Protein AF-A0AAV7V4C1-F1 (afdb_monomer)

Radius of gyration: 32.82 Å; Cα contacts (8 Å, |Δi|>4): 40; chains: 1; bounding box: 57×89×95 Å

Foldseek 3Di:
DDDDDDDDDDDDDDDDDDDDDDDPDDDDDPDDDQPDDPNDRDDDDFDPVQVVDPVSVVVLVVQLVVLCVVPVDPPDDPVVSVVVNVVSSVVVRVVVVVVVVVVLVVVLVVLVVVLVVLVVVCVVPVDPVSVVVNVVSVVVNVVSVVVVVVCVVVVVVVVCCVPDPCNVVVVVVVVVVVD

Solvent-accessible surface area (backbone atoms only — not comparable to full-atom values): 11311 Å² total; per-residue (Å²): 134,90,86,88,87,84,86,86,90,86,83,87,82,82,82,79,80,82,76,81,82,80,82,89,76,84,82,88,72,90,68,76,92,67,80,65,74,84,84,52,82,72,80,86,76,81,68,69,74,53,70,74,36,66,76,46,48,53,50,52,54,50,52,51,52,54,49,48,77,75,62,76,49,96,88,62,54,69,66,59,53,50,55,52,49,53,51,51,54,51,50,52,55,50,54,52,52,52,51,54,50,48,55,54,48,52,54,47,54,53,51,55,48,52,40,55,53,42,52,52,51,33,74,76,64,72,47,73,75,48,51,58,52,36,52,54,46,49,52,53,50,49,49,60,50,46,61,55,52,68,52,44,60,58,53,51,52,51,55,51,69,75,70,38,88,66,45,68,57,52,52,50,50,57,60,62,71,76,114

Nearest PDB structures (foldseek):
  8uw3-assembly1_A  TM=5.869E-01  e=1.050E-02  Homo sapiens
  7jh6-assembly4_D  TM=5.285E-01  e=3.401E+00  synthetic construct

pLDDT: mean 71.57, std 21.53, range [30.97, 94.69]

Sequence (179 aa):
MMAGPGRRWGRHHSLQRDHPPPSAEEEGQNHPPEATIGGEVRPWRPNKSLFQRPSFVKQIEQAISRYLALNDVPGCSVSLLWEALKAVIRGELIAITATDNKIRKEKRETMTKQVLDLEQIHKCTGAPGIWRRLEAACTQLAGLDQDRAEYAPLRMHHSFYVGGKRMCWLLASCLCALR

Structure (mmCIF, N/CA/C/O backbone):
data_AF-A0AAV7V4C1-F1
#
_entry.id   AF-A0AAV7V4C1-F1
#
loop_
_atom_site.group_PDB
_atom_site.id
_atom_site.type_symbol
_atom_site.label_atom_id
_atom_site.label_alt_id
_atom_site.label_comp_id
_atom_site.label_asym_id
_atom_site.label_entity_id
_atom_site.label_seq_id
_atom_site.pdbx_PDB_ins_code
_atom_site.Cartn_x
_atom_site.Cartn_y
_atom_site.Cartn_z
_atom_site.occupancy
_atom_site.B_iso_or_equiv
_atom_site.auth_seq_id
_atom_site.auth_comp_id
_atom_site.auth_asym_id
_atom_site.auth_atom_id
_atom_site.pdbx_PDB_model_num
ATOM 1 N N . MET A 1 1 ? -31.078 74.560 61.093 1.00 32.47 1 MET A N 1
ATOM 2 C CA . MET A 1 1 ? -30.258 75.639 60.503 1.00 32.47 1 MET A CA 1
ATOM 3 C C . MET A 1 1 ? -28.786 75.262 60.662 1.00 32.47 1 MET A C 1
ATOM 5 O O . MET A 1 1 ? -28.420 74.945 61.779 1.00 32.47 1 MET A O 1
ATOM 9 N N . MET A 1 2 ? -28.052 75.187 59.535 1.00 35.59 2 MET A N 1
ATOM 10 C CA . MET A 1 2 ? -26.619 75.495 59.263 1.00 35.59 2 MET A CA 1
ATOM 11 C C . MET A 1 2 ? -25.606 75.452 60.439 1.00 35.59 2 MET A C 1
ATOM 13 O O . MET A 1 2 ? -25.890 76.017 61.481 1.00 35.59 2 MET A O 1
ATOM 17 N N . ALA A 1 3 ? -24.365 74.945 60.372 1.00 33.75 3 ALA A N 1
ATOM 18 C CA . ALA A 1 3 ? -23.434 74.576 59.294 1.00 33.75 3 ALA A CA 1
ATOM 19 C C . ALA A 1 3 ? -22.204 73.832 59.893 1.00 33.75 3 ALA A C 1
ATOM 21 O O . ALA A 1 3 ? -21.943 73.963 61.086 1.00 33.75 3 ALA A O 1
ATOM 22 N N . GLY A 1 4 ? -21.372 73.185 59.061 1.00 36.09 4 GLY A N 1
ATOM 23 C CA . GLY A 1 4 ? -19.912 73.154 59.289 1.00 36.09 4 GLY A CA 1
ATOM 24 C C . GLY A 1 4 ? -19.156 71.869 58.890 1.00 36.09 4 GLY A C 1
ATOM 25 O O . GLY A 1 4 ? -19.703 70.786 59.053 1.00 36.09 4 GLY A O 1
ATOM 26 N N . PRO A 1 5 ? -17.910 71.956 58.366 1.00 52.25 5 PRO A N 1
ATOM 27 C CA . PRO A 1 5 ? -17.335 71.002 57.406 1.00 52.25 5 PRO A CA 1
ATOM 28 C C . PRO A 1 5 ? -16.223 70.103 57.985 1.00 52.25 5 PRO A C 1
ATOM 30 O O . PRO A 1 5 ? -15.625 70.416 59.013 1.00 52.25 5 PRO A O 1
ATOM 33 N N . GLY A 1 6 ? -15.854 69.015 57.289 1.00 34.38 6 GLY A N 1
ATOM 34 C CA . GLY A 1 6 ? -14.739 68.182 57.750 1.00 34.38 6 GLY A CA 1
ATOM 35 C C . GLY A 1 6 ? -14.149 67.159 56.773 1.00 34.38 6 GLY A C 1
ATOM 36 O O . GLY A 1 6 ? -14.638 66.045 56.690 1.00 34.38 6 GLY A O 1
ATOM 37 N N . ARG A 1 7 ? -12.988 67.530 56.205 1.00 37.16 7 ARG A N 1
ATOM 38 C CA . ARG A 1 7 ? -11.758 66.717 56.007 1.00 37.16 7 ARG A CA 1
ATOM 39 C C . ARG A 1 7 ? -11.796 65.599 54.942 1.00 37.16 7 ARG A C 1
ATOM 41 O O . ARG A 1 7 ? -12.440 64.581 55.107 1.00 37.16 7 ARG A O 1
ATOM 48 N N . ARG A 1 8 ? -11.179 65.814 53.772 1.00 34.75 8 ARG A N 1
ATOM 49 C CA . ARG A 1 8 ? -9.730 65.731 53.429 1.00 34.75 8 ARG A CA 1
ATOM 50 C C . ARG A 1 8 ? -9.322 64.296 53.053 1.00 34.75 8 ARG A C 1
ATOM 52 O O . ARG A 1 8 ? -9.186 63.428 53.902 1.00 34.75 8 ARG A O 1
ATOM 59 N N . TRP A 1 9 ? -9.096 64.122 51.754 1.00 33.62 9 TRP A N 1
ATOM 60 C CA . TRP A 1 9 ? -8.556 62.940 51.090 1.00 33.62 9 TRP A CA 1
ATOM 61 C C . TRP A 1 9 ? -7.086 62.687 51.447 1.00 33.62 9 TRP A C 1
ATOM 63 O O . TRP A 1 9 ? -6.303 63.632 51.560 1.00 33.62 9 TRP A O 1
ATOM 73 N N . GLY A 1 10 ? -6.713 61.405 51.522 1.00 31.09 10 GLY A N 1
ATOM 74 C CA . GLY A 1 10 ? -5.333 60.946 51.360 1.00 31.09 10 GLY A CA 1
ATOM 75 C C . GLY A 1 10 ? -4.999 59.666 52.126 1.00 31.09 10 GLY A C 1
ATOM 76 O O . GLY A 1 10 ? -4.729 59.736 53.319 1.00 31.09 10 GLY A O 1
ATOM 77 N N . ARG A 1 11 ? -4.904 58.524 51.429 1.00 31.89 11 ARG A N 1
ATOM 78 C CA . ARG A 1 11 ? -3.626 57.889 51.032 1.00 31.89 11 ARG A CA 1
ATOM 79 C C . ARG A 1 11 ? -3.778 56.395 50.697 1.00 31.89 11 ARG A C 1
ATOM 81 O O . ARG A 1 11 ? -4.341 55.636 51.466 1.00 31.89 11 ARG A O 1
ATOM 88 N N . HIS A 1 12 ? -3.168 56.048 49.561 1.00 32.84 12 HIS A N 1
ATOM 89 C CA . HIS A 1 12 ? -2.456 54.815 49.204 1.00 32.84 12 HIS A CA 1
ATOM 90 C C . HIS A 1 12 ? -3.051 53.448 49.574 1.00 32.84 12 HIS A C 1
ATOM 92 O O . HIS A 1 12 ? -2.921 52.988 50.700 1.00 32.84 12 HIS A O 1
ATOM 98 N N . HIS A 1 13 ? -3.460 52.707 48.542 1.00 34.56 13 HIS A N 1
ATOM 99 C CA . HIS A 1 13 ? -3.067 51.306 48.409 1.00 34.56 13 HIS A CA 1
ATOM 100 C C . HIS A 1 13 ? -2.695 51.033 46.948 1.00 34.56 13 HIS A C 1
ATOM 102 O O . HIS A 1 13 ? -3.511 51.166 46.039 1.00 34.56 13 HIS A O 1
ATOM 108 N N . SER A 1 14 ? -1.416 50.744 46.734 1.00 37.38 14 SER A N 1
ATOM 109 C CA . SER A 1 14 ? -0.846 50.315 45.462 1.00 37.38 14 SER A CA 1
ATOM 110 C C . SER A 1 14 ? -1.425 48.949 45.088 1.00 37.38 14 SER A C 1
ATOM 112 O O . SER A 1 14 ? -1.415 48.045 45.921 1.00 37.38 14 SER A O 1
ATOM 114 N N . LEU A 1 15 ? -1.916 48.800 43.853 1.00 38.53 15 LEU A N 1
ATOM 115 C CA . LEU A 1 15 ? -2.331 47.509 43.307 1.00 38.53 15 LEU A CA 1
ATOM 116 C C . LEU A 1 15 ? -1.138 46.542 43.299 1.00 38.53 15 LEU A C 1
ATOM 118 O O . LEU A 1 15 ? -0.110 46.807 42.669 1.00 38.53 15 LEU A O 1
ATOM 122 N N . GLN A 1 16 ? -1.309 45.420 43.998 1.00 39.94 16 GLN A N 1
ATOM 123 C CA . GLN A 1 16 ? -0.522 44.205 43.839 1.00 39.94 16 GLN A CA 1
ATOM 124 C C . GLN A 1 16 ? -0.450 43.841 42.346 1.00 39.94 16 GLN A C 1
ATOM 126 O O . GLN A 1 16 ? -1.463 43.829 41.651 1.00 39.94 16 GLN A O 1
ATOM 131 N N . ARG A 1 17 ? 0.759 43.558 41.851 1.00 32.69 17 ARG A N 1
ATOM 132 C CA . ARG A 1 17 ? 0.963 42.918 40.550 1.00 32.69 17 ARG A CA 1
ATOM 133 C C . ARG A 1 17 ? 0.741 41.423 40.741 1.00 32.69 17 ARG A C 1
ATOM 135 O O . ARG A 1 17 ? 1.527 40.791 41.442 1.00 32.69 17 ARG A O 1
ATOM 142 N N . ASP A 1 18 ? -0.319 40.899 40.139 1.00 37.38 18 ASP A N 1
ATOM 143 C CA . ASP A 1 18 ? -0.611 39.471 40.105 1.00 37.38 18 ASP A CA 1
ATOM 144 C C . ASP A 1 18 ? 0.517 38.715 39.390 1.00 37.38 18 ASP A C 1
ATOM 146 O O . ASP A 1 18 ? 0.933 39.052 38.278 1.00 37.38 18 ASP A O 1
ATOM 150 N N . HIS A 1 19 ? 1.041 37.699 40.067 1.00 46.12 19 HIS A N 1
ATOM 151 C CA . HIS A 1 19 ? 1.990 36.746 39.512 1.00 46.12 19 HIS A CA 1
ATOM 152 C C . HIS A 1 19 ? 1.256 35.808 38.532 1.00 46.12 19 HIS A C 1
ATOM 154 O O . HIS A 1 19 ? 0.157 35.351 38.854 1.00 46.12 19 HIS A O 1
ATOM 160 N N . PRO A 1 20 ? 1.821 35.487 37.353 1.00 42.66 20 PRO A N 1
ATOM 161 C CA . PRO A 1 20 ? 1.245 34.478 36.467 1.00 42.66 20 PRO A CA 1
ATOM 162 C C . PRO A 1 20 ? 1.361 33.073 37.092 1.00 42.66 20 PRO A C 1
ATOM 164 O O . PRO A 1 20 ? 2.346 32.802 37.786 1.00 42.66 20 PRO A O 1
ATOM 167 N N . PRO A 1 21 ? 0.383 32.175 36.864 1.00 39.84 21 PRO A N 1
ATOM 168 C CA . PRO A 1 21 ? 0.410 30.828 37.420 1.00 39.84 21 PRO A CA 1
ATOM 169 C C . PRO A 1 21 ? 1.536 29.975 36.803 1.00 39.84 21 PRO A C 1
ATOM 171 O O . PRO A 1 21 ? 1.905 30.183 35.644 1.00 39.84 21 PRO A O 1
ATOM 174 N N . PRO A 1 22 ? 2.083 29.019 37.577 1.00 36.78 22 PRO A N 1
ATOM 175 C CA . PRO A 1 22 ? 3.203 28.183 37.170 1.00 36.78 22 PRO A CA 1
ATOM 176 C C . PRO A 1 22 ? 2.816 27.226 36.040 1.00 36.78 22 PRO A C 1
ATOM 178 O O . PRO A 1 22 ? 1.704 26.699 35.994 1.00 36.78 22 PRO A O 1
ATOM 181 N N . SER A 1 23 ? 3.777 27.027 35.142 1.00 36.12 23 SER A N 1
ATOM 182 C CA . SER A 1 23 ? 3.784 26.099 34.018 1.00 36.12 23 SER A CA 1
ATOM 183 C C . SER A 1 23 ? 3.136 24.755 34.356 1.00 36.12 23 SER A C 1
ATOM 185 O O . SER A 1 23 ? 3.578 24.056 35.264 1.00 36.12 23 SER A O 1
ATOM 187 N N . ALA A 1 24 ? 2.109 24.385 33.591 1.00 33.81 24 ALA A N 1
ATOM 188 C CA . ALA A 1 24 ? 1.616 23.018 33.528 1.00 33.81 24 ALA A CA 1
ATOM 189 C C . ALA A 1 24 ? 2.642 22.173 32.761 1.00 33.81 24 ALA A C 1
ATOM 191 O O . ALA A 1 24 ? 2.593 22.066 31.535 1.00 33.81 24 ALA A O 1
ATOM 192 N N . GLU A 1 25 ? 3.612 21.636 33.490 1.00 35.78 25 GLU A N 1
ATOM 193 C CA . GLU A 1 25 ? 4.418 20.510 33.043 1.00 35.78 25 GLU A CA 1
ATOM 194 C C . GLU A 1 25 ? 3.692 19.200 33.401 1.00 35.78 25 GLU A C 1
ATOM 196 O O . GLU A 1 25 ? 3.167 19.045 34.501 1.00 35.78 25 GLU A O 1
ATOM 201 N N . GLU A 1 26 ? 3.696 18.286 32.426 1.00 41.03 26 GLU A N 1
ATOM 202 C CA . GLU A 1 26 ? 3.522 16.830 32.544 1.00 41.03 26 GLU A CA 1
ATOM 203 C C . GLU A 1 26 ? 2.118 16.239 32.793 1.00 41.03 26 GLU A C 1
ATOM 205 O O . GLU A 1 26 ? 1.783 15.770 33.874 1.00 41.03 26 GLU A O 1
ATOM 210 N N . GLU A 1 27 ? 1.367 16.037 31.702 1.00 30.97 27 GLU A N 1
ATOM 211 C CA . GLU A 1 27 ? 0.690 14.748 31.493 1.00 30.97 27 GLU A CA 1
ATOM 212 C C . GLU A 1 27 ? 1.383 14.012 30.340 1.00 30.97 27 GLU A C 1
ATOM 214 O O . GLU A 1 27 ? 1.256 14.360 29.165 1.00 30.97 27 GLU A O 1
ATOM 219 N N . GLY A 1 28 ? 2.168 12.996 30.699 1.00 37.69 28 GLY A N 1
ATOM 220 C CA . GLY A 1 28 ? 2.850 12.115 29.764 1.00 37.69 28 GLY A CA 1
ATOM 221 C C . GLY A 1 28 ? 1.854 11.300 28.946 1.00 37.69 28 GLY A C 1
ATOM 222 O O . GLY A 1 28 ? 1.283 10.320 29.422 1.00 37.69 28 GLY A O 1
ATOM 223 N N . GLN A 1 29 ? 1.691 11.665 27.681 1.00 34.94 29 GLN A N 1
ATOM 224 C CA . GLN A 1 29 ? 1.079 10.803 26.685 1.00 34.94 29 GLN A CA 1
ATOM 225 C C . GLN A 1 29 ? 2.203 10.153 25.869 1.00 34.94 29 GLN A C 1
ATOM 227 O O . GLN A 1 29 ? 2.913 10.792 25.096 1.00 34.94 29 GLN A O 1
ATOM 232 N N . ASN A 1 30 ? 2.382 8.846 26.074 1.00 37.44 30 ASN A N 1
ATOM 233 C CA . ASN A 1 30 ? 3.227 7.993 25.243 1.00 37.44 30 ASN A CA 1
ATOM 234 C C . ASN A 1 30 ? 2.602 7.880 23.844 1.00 37.44 30 ASN A C 1
ATOM 236 O O . ASN A 1 30 ? 1.882 6.928 23.538 1.00 37.44 30 ASN A O 1
ATOM 240 N N . HIS A 1 31 ? 2.842 8.874 22.995 1.00 42.50 31 HIS A N 1
ATOM 241 C CA . HIS A 1 31 ? 2.509 8.813 21.577 1.00 42.50 31 HIS A CA 1
ATOM 242 C C . HIS A 1 31 ? 3.626 8.068 20.828 1.00 42.50 31 HIS A C 1
ATOM 244 O O . HIS A 1 31 ? 4.803 8.355 21.060 1.00 42.50 31 HIS A O 1
ATOM 250 N N . PRO A 1 32 ? 3.311 7.134 19.910 1.00 40.59 32 PRO A N 1
ATOM 251 C CA . PRO A 1 32 ? 4.324 6.558 19.032 1.00 40.59 32 PRO A CA 1
ATOM 252 C C . PRO A 1 32 ? 4.937 7.660 18.151 1.00 40.59 32 PRO A C 1
ATOM 254 O O . PRO A 1 32 ? 4.247 8.637 17.859 1.00 40.59 32 PRO A O 1
ATOM 257 N N . PRO A 1 33 ? 6.201 7.522 17.703 1.00 41.72 33 PRO A N 1
ATOM 258 C CA . PRO A 1 33 ? 6.930 8.594 17.030 1.00 41.72 33 PRO A CA 1
ATOM 259 C C . PRO A 1 33 ? 6.273 8.940 15.688 1.00 41.72 33 PRO A C 1
ATOM 261 O O . PRO A 1 33 ? 6.490 8.289 14.664 1.00 41.72 33 PRO A O 1
ATOM 264 N N . GLU A 1 34 ? 5.428 9.966 15.708 1.00 46.41 34 GLU A N 1
ATOM 265 C CA . GLU A 1 34 ? 4.805 10.562 14.536 1.00 46.41 34 GLU A CA 1
ATOM 266 C C . GLU A 1 34 ? 5.850 11.485 13.892 1.00 46.41 34 GLU A C 1
ATOM 268 O O . GLU A 1 34 ? 6.503 12.276 14.567 1.00 46.41 34 GLU A O 1
ATOM 273 N N . ALA A 1 35 ? 6.104 11.314 12.594 1.00 42.56 35 ALA A N 1
ATOM 274 C CA . ALA A 1 35 ? 7.189 11.999 11.898 1.00 42.56 35 ALA A CA 1
ATOM 275 C C . ALA A 1 35 ? 6.954 13.524 11.862 1.00 42.56 35 ALA A C 1
ATOM 277 O O . ALA A 1 35 ? 6.239 14.038 11.000 1.00 42.56 35 ALA A O 1
ATOM 278 N N . THR A 1 36 ? 7.566 14.243 12.803 1.00 43.12 36 THR A N 1
ATOM 279 C CA . THR A 1 36 ? 7.478 15.700 12.935 1.00 43.12 36 THR A CA 1
ATOM 280 C C . THR A 1 36 ? 8.397 16.383 11.924 1.00 43.12 36 THR A C 1
ATOM 282 O O . THR A 1 36 ? 9.591 16.547 12.156 1.00 43.12 36 THR A O 1
ATOM 285 N N . ILE A 1 37 ? 7.841 16.826 10.796 1.00 44.91 37 ILE A N 1
ATOM 286 C CA . ILE A 1 37 ? 8.480 17.830 9.933 1.00 44.91 37 ILE A CA 1
ATOM 287 C C . ILE A 1 37 ? 7.708 19.137 10.148 1.00 44.91 37 ILE A C 1
ATOM 289 O O . ILE A 1 37 ? 6.629 19.310 9.586 1.00 44.91 37 ILE A O 1
ATOM 293 N N . GLY A 1 38 ? 8.243 20.032 10.990 1.00 51.78 38 GLY A N 1
ATOM 294 C CA . GLY A 1 38 ? 7.705 21.387 11.205 1.00 51.78 38 GLY A CA 1
ATOM 295 C C . GLY A 1 38 ? 6.757 21.590 12.397 1.00 51.78 38 GLY A C 1
ATOM 296 O O . GLY A 1 38 ? 6.025 22.570 12.406 1.00 51.78 38 GLY A O 1
ATOM 297 N N . GLY A 1 39 ? 6.748 20.698 13.394 1.00 54.53 39 GLY A N 1
ATOM 298 C CA . GLY A 1 39 ? 5.971 20.876 14.636 1.00 54.53 39 GLY A CA 1
ATOM 299 C C . GLY A 1 39 ? 4.482 20.518 14.545 1.00 54.53 39 GLY A C 1
ATOM 300 O O . GLY A 1 39 ? 3.812 20.451 15.569 1.00 54.53 39 GLY A O 1
ATOM 301 N N . GLU A 1 40 ? 3.966 20.222 13.351 1.00 57.78 40 GLU A N 1
ATOM 302 C CA . GLU A 1 40 ? 2.602 19.722 13.172 1.00 57.78 40 GLU A CA 1
ATOM 303 C C . GLU A 1 40 ? 2.586 18.192 13.126 1.00 57.78 40 GLU A C 1
ATOM 305 O O . GLU A 1 40 ? 3.144 17.561 12.221 1.00 57.78 40 GLU A O 1
ATOM 310 N N . VAL A 1 41 ? 1.903 17.594 14.101 1.00 57.03 41 VAL A N 1
ATOM 311 C CA . VAL A 1 41 ? 1.591 16.166 14.126 1.00 57.03 41 VAL A CA 1
ATOM 312 C C . VAL A 1 41 ? 0.654 15.859 12.957 1.00 57.03 41 VAL A C 1
ATOM 314 O O . VAL A 1 41 ? -0.493 16.310 12.927 1.00 57.03 41 VAL A O 1
ATOM 317 N N . ARG A 1 42 ? 1.141 15.117 11.955 1.00 63.59 42 ARG A N 1
ATOM 318 C CA . ARG A 1 42 ? 0.317 14.719 10.807 1.00 63.59 42 ARG A CA 1
ATOM 319 C C . ARG A 1 42 ? -0.456 13.453 11.155 1.00 63.59 42 ARG A C 1
ATOM 321 O O . ARG A 1 42 ? 0.155 12.387 11.128 1.00 63.59 42 ARG A O 1
ATOM 328 N N . PRO A 1 43 ? -1.785 13.525 11.362 1.00 69.19 43 PRO A N 1
ATOM 329 C CA . PRO A 1 43 ? -2.556 12.343 11.695 1.00 69.19 43 PRO A CA 1
ATOM 330 C C . PRO A 1 43 ? -2.443 11.330 10.558 1.00 69.19 43 PRO A C 1
ATOM 332 O O . PRO A 1 43 ? -2.735 11.641 9.397 1.00 69.19 43 PRO A O 1
ATOM 335 N N . TRP A 1 44 ? -2.034 10.110 10.895 1.00 71.38 44 TRP A N 1
ATOM 336 C CA . TRP A 1 44 ? -2.036 8.988 9.957 1.00 71.38 44 TRP A CA 1
ATOM 337 C C . TRP A 1 44 ? -3.420 8.780 9.334 1.00 71.38 44 TRP A C 1
ATOM 339 O O . TRP A 1 44 ? -4.450 8.855 10.012 1.00 71.38 44 TRP A O 1
ATOM 349 N N . ARG A 1 45 ? -3.446 8.474 8.033 1.00 70.25 45 ARG A N 1
ATOM 350 C CA . ARG A 1 45 ? -4.680 8.205 7.291 1.00 70.25 45 ARG A CA 1
ATOM 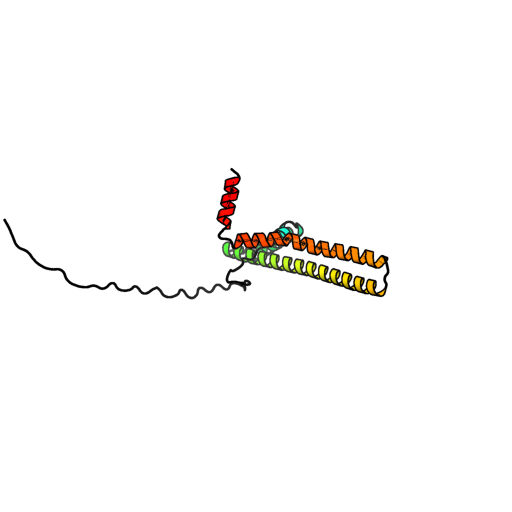351 C C . ARG A 1 45 ? -4.518 6.982 6.393 1.00 70.25 45 ARG A C 1
ATOM 353 O O . ARG A 1 45 ? -3.502 6.874 5.706 1.00 70.25 45 ARG A O 1
ATOM 360 N N . PRO A 1 46 ? -5.522 6.093 6.346 1.00 73.44 46 PRO A N 1
ATOM 361 C CA . PRO A 1 46 ? -5.490 4.945 5.457 1.00 73.44 46 PRO A CA 1
ATOM 362 C C . PRO A 1 46 ? -5.741 5.365 4.005 1.00 73.44 46 PRO A C 1
ATOM 364 O O . PRO A 1 46 ? -6.492 6.306 3.725 1.00 73.44 46 PRO A O 1
ATOM 367 N N . ASN A 1 47 ? -5.137 4.640 3.064 1.00 75.06 47 ASN A N 1
ATOM 368 C CA . ASN A 1 47 ? -5.398 4.843 1.645 1.00 75.06 47 ASN A CA 1
ATOM 369 C C . ASN A 1 47 ? -6.810 4.341 1.296 1.00 75.06 47 ASN A C 1
ATOM 371 O O . ASN A 1 47 ? -7.096 3.148 1.384 1.00 75.06 47 ASN A O 1
ATOM 375 N N . LYS A 1 48 ? -7.690 5.257 0.875 1.00 77.31 48 LYS A N 1
ATOM 376 C CA . LYS A 1 48 ? -9.097 4.956 0.574 1.00 77.31 48 LYS A CA 1
ATOM 377 C C . LYS A 1 48 ? -9.266 3.948 -0.566 1.00 77.31 48 LYS A C 1
ATOM 379 O O . LYS A 1 48 ? -10.236 3.196 -0.552 1.00 77.31 48 LYS A O 1
ATOM 384 N N . SER A 1 49 ? -8.325 3.887 -1.513 1.00 77.94 49 SER A N 1
ATOM 385 C CA . SER A 1 49 ? -8.405 2.927 -2.622 1.00 77.94 49 SER A CA 1
ATOM 386 C C . SER A 1 49 ? -8.240 1.474 -2.169 1.00 77.94 49 SER A C 1
ATOM 388 O O . SER A 1 49 ? -8.677 0.564 -2.867 1.00 77.94 49 SER A O 1
ATOM 390 N N . LEU A 1 50 ? -7.689 1.229 -0.974 1.00 79.62 50 LEU A N 1
ATOM 391 C CA . LEU A 1 50 ? -7.587 -0.124 -0.424 1.00 79.62 50 LEU A CA 1
ATOM 392 C C . LEU A 1 50 ? -8.966 -0.723 -0.132 1.00 79.62 50 LEU A C 1
ATOM 394 O O . LEU A 1 50 ? -9.185 -1.900 -0.401 1.00 79.62 50 LEU A O 1
ATOM 398 N N . PHE A 1 51 ? -9.917 0.094 0.327 1.00 82.88 51 PHE A N 1
ATOM 399 C CA . PHE A 1 51 ? -11.280 -0.350 0.638 1.00 82.88 51 PHE A CA 1
ATOM 400 C C . PHE A 1 51 ? -12.115 -0.681 -0.604 1.00 82.88 51 PHE A C 1
ATOM 402 O O . PHE A 1 51 ? -13.141 -1.338 -0.485 1.00 82.88 51 PHE A O 1
ATOM 409 N N . GLN A 1 52 ? -11.669 -0.287 -1.800 1.00 86.06 52 GLN A N 1
ATOM 410 C CA . GLN A 1 52 ? -12.312 -0.690 -3.055 1.00 86.06 52 GLN A CA 1
ATOM 411 C C . GLN A 1 52 ? -11.997 -2.149 -3.422 1.00 86.06 52 GLN A C 1
ATOM 413 O O . GLN A 1 52 ? -12.682 -2.741 -4.253 1.00 86.06 52 GLN A O 1
ATOM 418 N N . ARG A 1 53 ? -10.967 -2.754 -2.811 1.00 87.00 53 ARG A N 1
ATOM 419 C CA . ARG A 1 53 ? -10.580 -4.145 -3.063 1.00 87.00 53 ARG A CA 1
ATOM 420 C C . ARG A 1 53 ? -11.414 -5.072 -2.164 1.00 87.00 53 ARG A C 1
ATOM 422 O O . ARG A 1 53 ? -11.212 -5.071 -0.951 1.00 87.00 53 ARG A O 1
ATOM 429 N N . PRO A 1 54 ? -12.278 -5.947 -2.708 1.00 89.00 54 PRO A N 1
ATOM 430 C CA . PRO A 1 54 ? -13.108 -6.833 -1.884 1.00 89.00 54 PRO A CA 1
ATOM 431 C C . PRO A 1 54 ? -12.273 -7.829 -1.066 1.00 89.00 54 PRO A C 1
ATOM 433 O O . PRO A 1 54 ? -12.636 -8.191 0.050 1.00 89.00 54 PRO A O 1
ATOM 436 N N . SER A 1 55 ? -11.106 -8.234 -1.579 1.00 86.94 55 SER A N 1
ATOM 437 C CA . SER A 1 55 ? -10.155 -9.084 -0.852 1.00 86.94 55 SER A CA 1
ATOM 438 C C . SER A 1 55 ? -9.619 -8.424 0.419 1.00 86.94 55 SER A C 1
ATOM 440 O O . SER A 1 55 ? -9.244 -9.117 1.358 1.00 86.94 55 SER A O 1
ATOM 442 N N . PHE A 1 56 ? -9.531 -7.095 0.434 1.00 87.56 56 PHE A N 1
ATOM 443 C CA . PHE A 1 56 ? -9.038 -6.330 1.570 1.00 87.56 56 PHE A CA 1
ATOM 444 C C . PHE A 1 56 ? -10.112 -6.178 2.642 1.00 87.56 56 PHE A C 1
ATOM 446 O O . PHE A 1 56 ? -9.839 -6.423 3.812 1.00 87.56 56 PHE A O 1
ATOM 453 N N . VAL A 1 57 ? -11.344 -5.865 2.236 1.00 90.00 57 VAL A N 1
ATOM 454 C CA . VAL A 1 57 ? -12.490 -5.790 3.154 1.00 90.00 57 VAL A CA 1
ATOM 455 C C . VAL A 1 57 ? -12.646 -7.107 3.918 1.00 90.00 57 VAL A C 1
ATOM 457 O O . VAL A 1 57 ? -12.676 -7.092 5.144 1.00 90.00 57 VAL A O 1
ATOM 460 N N . LYS A 1 58 ? -12.573 -8.250 3.221 1.00 92.88 58 LYS A N 1
ATOM 461 C CA . LYS A 1 58 ? -12.613 -9.578 3.858 1.00 92.88 58 LYS A CA 1
ATOM 462 C C . LYS A 1 58 ? -11.495 -9.812 4.878 1.00 92.88 58 LYS A C 1
ATOM 464 O O . LYS A 1 58 ? -11.729 -10.448 5.899 1.00 92.88 58 LYS A O 1
ATOM 469 N N . GLN A 1 59 ? -10.278 -9.331 4.617 1.00 90.75 59 GLN A N 1
ATOM 470 C CA . GLN A 1 59 ? -9.164 -9.468 5.566 1.00 90.75 59 GLN A CA 1
ATOM 471 C C . GLN A 1 59 ? -9.427 -8.676 6.849 1.00 90.75 59 GLN A C 1
ATOM 473 O O . GLN A 1 59 ? -9.208 -9.195 7.942 1.00 90.75 59 GLN A O 1
ATOM 478 N N . ILE A 1 60 ? -9.952 -7.456 6.722 1.00 92.00 60 ILE A N 1
ATOM 479 C CA . ILE A 1 60 ? -10.310 -6.621 7.872 1.00 92.00 60 ILE A CA 1
ATOM 480 C C . ILE A 1 60 ? -11.491 -7.224 8.642 1.00 92.00 60 ILE A C 1
ATOM 482 O O . ILE A 1 60 ? -11.432 -7.304 9.864 1.00 92.00 60 ILE A O 1
ATOM 486 N N . GLU A 1 61 ? -12.522 -7.723 7.957 1.00 93.25 61 GLU A N 1
ATOM 487 C CA . GLU A 1 61 ? -13.647 -8.430 8.593 1.00 93.25 61 GLU A CA 1
ATOM 488 C C . GLU A 1 61 ? -13.178 -9.652 9.395 1.00 93.25 61 GLU A C 1
ATOM 490 O O . GLU A 1 61 ? -13.613 -9.867 10.530 1.00 93.25 61 GLU A O 1
ATOM 495 N N . GLN A 1 62 ? -12.242 -10.430 8.843 1.00 94.25 62 GLN A N 1
ATOM 496 C CA . GLN A 1 62 ? -11.634 -11.556 9.551 1.00 94.25 62 GLN A CA 1
ATOM 497 C C . GLN A 1 62 ? -10.816 -11.099 10.762 1.00 94.25 62 GLN A C 1
ATOM 499 O O . GLN A 1 62 ? -10.906 -11.727 11.815 1.00 94.25 62 GLN A O 1
ATOM 504 N N . ALA A 1 63 ? -10.039 -10.021 10.639 1.00 93.00 63 ALA A N 1
ATOM 505 C CA . ALA A 1 63 ? -9.266 -9.468 11.749 1.00 93.00 63 ALA A CA 1
ATOM 506 C C . ALA A 1 63 ? -10.180 -8.989 12.891 1.00 93.00 63 ALA A C 1
ATOM 508 O O . ALA A 1 63 ? -9.934 -9.323 14.049 1.00 93.00 63 ALA A O 1
ATOM 509 N N . ILE A 1 64 ? -11.276 -8.295 12.562 1.00 93.81 64 ILE A N 1
ATOM 510 C CA . ILE A 1 64 ? -12.295 -7.862 13.531 1.00 93.81 64 ILE A CA 1
ATOM 511 C C . ILE A 1 64 ? -12.917 -9.075 14.227 1.00 93.81 64 ILE A C 1
ATOM 5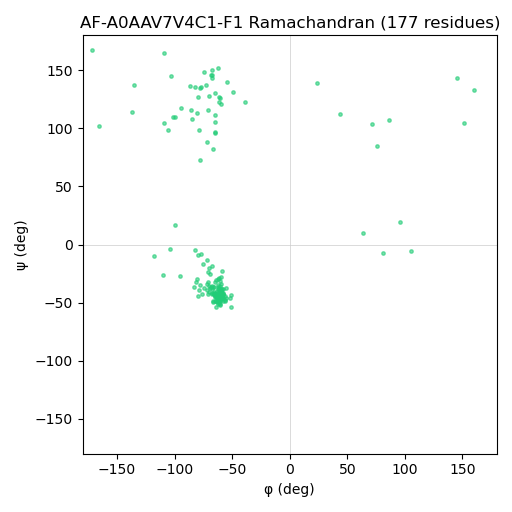13 O O . ILE A 1 64 ? -12.974 -9.118 15.454 1.00 93.81 64 ILE A O 1
ATOM 517 N N . SER A 1 65 ? -13.335 -10.082 13.457 1.00 94.56 65 SER A N 1
ATOM 518 C CA . SER A 1 65 ? -13.977 -11.286 14.001 1.00 94.56 65 SER A CA 1
ATOM 519 C C . SER A 1 65 ? -13.048 -12.050 14.948 1.00 94.56 65 SER A C 1
ATOM 521 O O . SER A 1 65 ? -13.467 -12.457 16.029 1.00 94.56 65 SER A O 1
ATOM 523 N N . ARG A 1 66 ? -11.767 -12.203 14.578 1.00 94.69 66 ARG A N 1
ATOM 524 C CA . ARG A 1 66 ? -10.748 -12.831 15.437 1.00 94.69 66 ARG A CA 1
ATOM 525 C C . ARG A 1 66 ? -10.519 -12.035 16.716 1.00 94.69 66 ARG A C 1
ATOM 527 O O . ARG 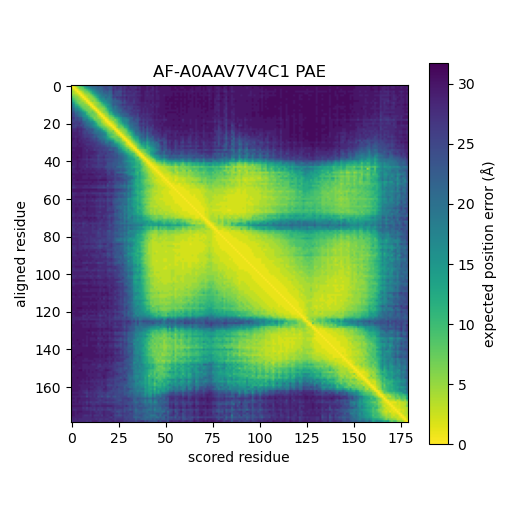A 1 66 ? -10.416 -12.627 17.783 1.00 94.69 66 ARG A O 1
ATOM 534 N N . TYR A 1 67 ? -10.437 -10.711 16.612 1.00 94.06 67 TYR A N 1
ATOM 535 C CA . TYR A 1 67 ? -10.235 -9.853 17.773 1.00 94.06 67 TYR A CA 1
ATOM 536 C C . TYR A 1 67 ? -11.401 -9.964 18.760 1.00 94.06 67 TYR A C 1
ATOM 538 O O . TYR A 1 67 ? -11.165 -10.189 19.946 1.00 94.06 67 TYR A O 1
ATOM 546 N N . LEU A 1 68 ? -12.641 -9.858 18.275 1.00 92.00 68 LEU A N 1
ATOM 547 C CA . LEU A 1 68 ? -13.830 -9.943 19.124 1.00 92.00 68 LEU A CA 1
ATOM 548 C C . LEU A 1 68 ? -13.947 -11.321 19.784 1.00 92.00 68 LEU A C 1
ATOM 550 O O . LEU A 1 68 ? -14.141 -11.389 20.990 1.00 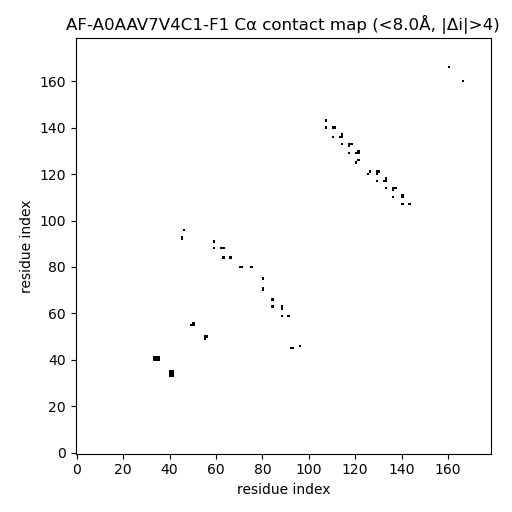92.00 68 LEU A O 1
ATOM 554 N N . ALA A 1 69 ? -13.715 -12.408 19.043 1.00 92.44 69 ALA A N 1
ATOM 555 C CA . ALA A 1 69 ? -13.770 -13.764 19.596 1.00 92.44 69 ALA A CA 1
ATOM 556 C C . ALA A 1 69 ? -12.776 -14.013 20.750 1.00 92.44 69 ALA A C 1
ATOM 558 O O . ALA A 1 69 ? -13.024 -14.870 21.593 1.00 92.44 69 ALA A O 1
ATOM 559 N N . LEU A 1 70 ? -11.649 -13.294 20.779 1.00 90.88 70 LEU A N 1
ATOM 560 C CA . LEU A 1 70 ? -10.602 -13.463 21.792 1.00 90.88 70 LEU A CA 1
ATOM 561 C C . LEU A 1 70 ? -10.723 -12.490 22.971 1.00 90.88 70 LEU A C 1
ATOM 563 O O . LEU A 1 70 ? -10.228 -12.795 24.052 1.00 90.88 70 LEU A O 1
ATOM 567 N N . ASN A 1 71 ? -11.321 -11.315 22.760 1.00 89.00 71 ASN A N 1
ATOM 568 C CA . ASN A 1 71 ? -11.267 -10.205 23.719 1.00 89.00 71 ASN A CA 1
ATOM 569 C C . ASN A 1 71 ? -12.640 -9.799 24.274 1.00 89.00 71 ASN A C 1
ATOM 571 O O . ASN A 1 71 ? -12.689 -9.019 25.227 1.00 89.00 71 ASN A O 1
ATOM 575 N N . ASP A 1 72 ? -13.741 -10.314 23.718 1.00 86.62 72 ASP A N 1
ATOM 576 C CA . ASP A 1 72 ? -15.093 -10.097 24.241 1.00 86.62 72 ASP A CA 1
ATOM 577 C C . ASP A 1 72 ? -15.350 -10.998 25.460 1.00 86.62 72 ASP A C 1
ATOM 579 O O . ASP A 1 72 ? -16.012 -12.035 25.396 1.00 86.62 72 ASP A O 1
ATOM 583 N N . VAL A 1 73 ? -14.718 -10.633 26.577 1.00 88.06 73 VAL A N 1
ATOM 584 C CA . VAL A 1 73 ? -14.820 -11.333 27.862 1.00 88.06 73 VAL A CA 1
ATOM 585 C C . VAL A 1 73 ? -15.730 -10.572 28.831 1.00 88.06 73 VAL A C 1
ATOM 587 O O . VAL A 1 73 ? -15.719 -9.334 28.854 1.00 88.06 73 VAL A O 1
ATOM 590 N N . PRO A 1 74 ? -16.495 -11.281 29.684 1.00 79.62 74 PRO A N 1
ATOM 591 C CA . PRO A 1 74 ? -17.363 -10.636 30.661 1.00 79.62 74 PRO A CA 1
ATOM 592 C C . PRO A 1 74 ? -16.530 -9.795 31.639 1.00 79.62 74 PRO A C 1
ATOM 594 O O . PRO A 1 74 ? -15.629 -10.302 32.301 1.00 79.62 74 PRO A O 1
ATOM 597 N N . GLY A 1 75 ? -16.838 -8.497 31.717 1.00 82.50 75 GLY A N 1
ATOM 598 C CA . GLY A 1 75 ? -16.136 -7.526 32.567 1.00 82.50 75 GLY A CA 1
ATOM 599 C C . GLY A 1 75 ? -15.206 -6.565 31.819 1.00 82.50 75 GLY A C 1
ATOM 600 O O . GLY A 1 75 ? -14.689 -5.631 32.432 1.00 82.50 75 GLY A O 1
ATOM 601 N N . CYS A 1 76 ? -15.012 -6.737 30.507 1.00 84.00 76 CYS A N 1
ATOM 602 C CA . CYS A 1 76 ? -14.233 -5.793 29.710 1.00 84.00 76 CYS A CA 1
ATOM 603 C C . CYS A 1 76 ? -15.044 -4.522 29.397 1.00 84.00 76 CYS A C 1
ATOM 605 O O . CYS A 1 76 ? -16.215 -4.585 29.021 1.00 84.00 76 CYS A O 1
ATOM 607 N N . SER A 1 77 ? -14.423 -3.347 29.539 1.00 89.75 77 SER A N 1
ATOM 608 C CA . SER A 1 77 ? -15.057 -2.082 29.157 1.00 89.75 77 SER A CA 1
ATOM 609 C C . SER A 1 77 ? -15.184 -1.990 27.637 1.00 89.75 77 SER A C 1
ATOM 611 O O . SER A 1 77 ? -14.188 -2.108 26.921 1.00 89.75 77 SER A O 1
ATOM 613 N N . VAL A 1 78 ? -16.391 -1.700 27.143 1.00 88.38 78 VAL A N 1
ATOM 614 C CA . VAL A 1 78 ? -16.673 -1.526 25.705 1.00 88.38 78 VAL A CA 1
ATOM 615 C C . VAL A 1 78 ? -15.766 -0.461 25.080 1.00 88.38 78 VAL A C 1
ATOM 617 O O . VAL A 1 78 ? -15.287 -0.633 23.960 1.00 88.38 78 VAL A O 1
ATOM 620 N N . SER A 1 79 ? -15.464 0.613 25.816 1.00 90.56 79 SER A N 1
ATOM 621 C CA . SER A 1 79 ? -14.555 1.666 25.354 1.00 90.56 79 SER A CA 1
ATOM 622 C C . SER A 1 79 ? -13.138 1.134 25.143 1.00 90.56 79 SER A C 1
ATOM 624 O O . SER A 1 79 ? -12.541 1.388 24.102 1.00 90.56 79 SER A O 1
ATOM 626 N N . LEU A 1 80 ? -12.613 0.351 26.092 1.00 90.12 80 LEU A N 1
ATOM 627 C CA . LEU A 1 80 ? -11.276 -0.238 25.981 1.00 90.12 80 LEU A CA 1
ATOM 628 C C . LEU A 1 80 ? -11.211 -1.245 24.828 1.00 90.12 80 LEU A C 1
ATOM 630 O O . LEU A 1 80 ? -10.267 -1.217 24.039 1.00 90.12 80 LEU A O 1
ATOM 634 N N . LEU A 1 81 ? -12.247 -2.079 24.694 1.00 92.69 81 LEU A N 1
ATOM 635 C CA . LEU A 1 81 ? -12.372 -3.036 23.600 1.00 92.69 81 LEU A CA 1
ATOM 636 C C . LEU A 1 81 ? -12.339 -2.327 22.237 1.00 92.69 81 LEU A C 1
ATOM 638 O O . LEU A 1 81 ? -11.652 -2.791 21.327 1.00 92.69 81 LEU A O 1
ATOM 642 N N . TRP A 1 82 ? -13.032 -1.191 22.109 1.00 92.44 82 TRP A N 1
ATOM 643 C CA . TRP A 1 82 ? -13.070 -0.394 20.882 1.00 92.44 82 TRP A CA 1
ATOM 644 C C . TRP A 1 82 ? -11.750 0.329 20.586 1.00 92.44 82 TRP A C 1
ATOM 646 O O . TRP A 1 82 ? -11.299 0.332 19.438 1.00 92.44 82 TRP A O 1
ATOM 656 N N . GLU A 1 83 ? -11.098 0.918 21.593 1.00 91.94 83 GLU A N 1
ATOM 657 C CA . GLU A 1 83 ? -9.782 1.548 21.416 1.00 91.94 83 GLU A CA 1
ATOM 658 C C . GLU A 1 83 ? -8.729 0.535 20.950 1.00 91.94 83 GLU A C 1
ATOM 660 O O . GLU A 1 83 ? -8.005 0.786 19.980 1.00 91.94 83 GLU A O 1
ATOM 665 N N . ALA A 1 84 ? -8.697 -0.644 21.571 1.00 93.06 84 ALA A N 1
ATOM 666 C CA . ALA A 1 84 ? -7.778 -1.703 21.179 1.00 93.06 84 ALA A CA 1
ATOM 667 C C . ALA A 1 84 ? -8.132 -2.303 19.803 1.00 93.06 84 ALA A C 1
ATOM 669 O O . ALA A 1 84 ? -7.229 -2.505 18.988 1.00 93.06 84 ALA A O 1
ATOM 670 N N . LEU A 1 85 ? -9.418 -2.462 19.460 1.00 93.31 85 LEU A N 1
ATOM 671 C CA . LEU A 1 85 ? -9.823 -2.880 18.111 1.00 93.31 85 LEU A CA 1
ATOM 672 C C . LEU A 1 85 ? -9.337 -1.890 17.044 1.00 93.31 85 LEU A C 1
ATOM 674 O O . LEU A 1 85 ? -8.781 -2.293 16.020 1.00 93.31 85 LEU A O 1
ATOM 678 N N . LYS A 1 86 ? -9.506 -0.583 17.281 1.00 89.06 86 LYS A N 1
ATOM 679 C CA . LYS A 1 86 ? -9.012 0.458 16.367 1.00 89.06 86 LYS A CA 1
ATOM 680 C C . LYS A 1 86 ? -7.497 0.379 16.183 1.00 89.06 86 LYS A C 1
ATOM 682 O O . LYS A 1 86 ? -7.022 0.548 15.058 1.00 89.06 86 LYS A O 1
ATOM 687 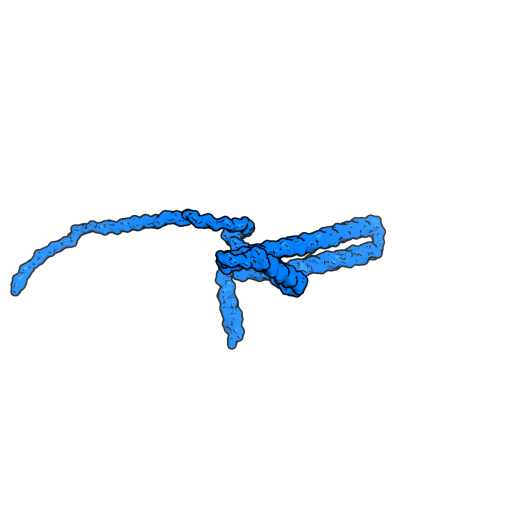N N . ALA A 1 87 ? -6.745 0.117 17.253 1.00 92.25 87 ALA A N 1
ATOM 688 C CA . ALA A 1 87 ? -5.296 -0.054 17.183 1.00 92.25 87 ALA A CA 1
ATOM 689 C C . ALA A 1 87 ? -4.903 -1.278 16.337 1.00 92.25 87 ALA A C 1
ATOM 691 O O . ALA A 1 87 ? -4.034 -1.160 15.470 1.00 92.25 87 ALA A O 1
ATOM 692 N N . VAL A 1 88 ? -5.593 -2.411 16.514 1.00 92.44 88 VAL A N 1
ATOM 693 C CA . VAL A 1 88 ? -5.386 -3.633 15.717 1.00 92.44 88 VAL A CA 1
ATOM 694 C C . VAL A 1 88 ? -5.666 -3.374 14.239 1.00 92.44 88 VAL A C 1
ATOM 696 O O . VAL A 1 88 ? -4.797 -3.606 13.400 1.00 92.44 88 VAL A O 1
ATOM 699 N N . ILE A 1 89 ? -6.834 -2.812 13.914 1.00 91.88 89 ILE A N 1
ATOM 700 C CA . ILE A 1 89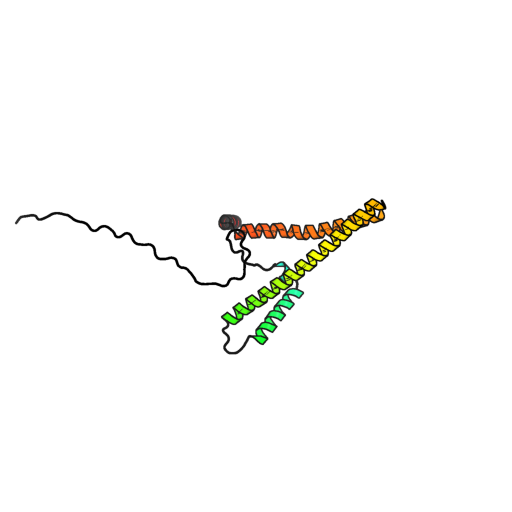 ? -7.197 -2.486 12.528 1.00 91.88 89 ILE A CA 1
ATOM 701 C C . ILE A 1 89 ? -6.158 -1.542 11.919 1.00 91.88 89 ILE A C 1
ATOM 703 O O . ILE A 1 89 ? -5.718 -1.747 10.792 1.00 91.88 89 ILE A O 1
ATOM 707 N N . ARG A 1 90 ? -5.716 -0.517 12.653 1.00 90.56 90 ARG A N 1
ATOM 708 C CA . ARG A 1 90 ? -4.670 0.392 12.173 1.00 90.56 90 ARG A CA 1
ATOM 709 C C . ARG A 1 90 ? -3.360 -0.343 11.879 1.00 90.56 90 ARG A C 1
ATOM 711 O O . ARG A 1 90 ? -2.755 -0.070 10.844 1.00 90.56 90 ARG A O 1
ATOM 718 N N . GLY A 1 91 ? -2.942 -1.262 12.746 1.00 91.06 91 GLY A N 1
ATOM 719 C CA . GLY A 1 91 ? -1.765 -2.106 12.529 1.00 91.06 91 GLY A CA 1
ATOM 720 C C . GLY A 1 91 ? -1.869 -2.926 11.242 1.00 91.06 91 GLY A C 1
ATOM 721 O O . GLY A 1 91 ? -0.968 -2.866 10.404 1.00 91.06 91 GLY A O 1
ATOM 722 N N . GLU A 1 92 ? -3.004 -3.592 11.033 1.00 90.94 92 GLU A N 1
ATOM 723 C CA . GLU A 1 92 ? -3.293 -4.363 9.815 1.00 90.94 92 GLU A CA 1
ATOM 724 C C . GLU A 1 92 ? -3.242 -3.484 8.557 1.00 90.94 92 GLU A C 1
ATOM 726 O O . GLU A 1 92 ? -2.577 -3.804 7.569 1.00 90.94 92 GLU A O 1
ATOM 731 N N . LEU A 1 93 ? -3.879 -2.310 8.607 1.00 89.75 93 LEU A N 1
ATOM 732 C CA . LEU A 1 93 ? -3.879 -1.347 7.505 1.00 89.75 93 LEU A CA 1
ATOM 733 C C . LEU A 1 93 ? -2.457 -0.891 7.145 1.00 89.75 93 LEU A C 1
ATOM 735 O O . LEU A 1 93 ? -2.118 -0.793 5.959 1.00 89.75 93 LEU A O 1
ATOM 739 N N . ILE A 1 94 ? -1.620 -0.620 8.149 1.00 89.12 94 ILE A N 1
ATOM 740 C CA . ILE A 1 94 ? -0.215 -0.244 7.953 1.00 89.12 94 ILE A CA 1
ATOM 741 C C . ILE A 1 94 ? 0.566 -1.404 7.328 1.00 89.12 94 ILE A C 1
ATOM 743 O O . ILE A 1 94 ? 1.258 -1.190 6.330 1.00 89.12 94 ILE A O 1
ATOM 747 N N . ALA A 1 95 ? 0.431 -2.619 7.862 1.00 90.56 95 ALA A N 1
ATOM 748 C CA . ALA A 1 95 ? 1.157 -3.801 7.399 1.00 90.56 95 ALA A CA 1
ATOM 749 C C . ALA A 1 95 ? 0.826 -4.158 5.942 1.00 90.56 95 ALA A C 1
ATOM 751 O O . ALA A 1 95 ? 1.729 -4.377 5.122 1.00 90.56 95 ALA A O 1
ATOM 752 N N . ILE A 1 96 ? -0.462 -4.138 5.589 1.00 89.06 96 ILE A N 1
ATOM 753 C CA . ILE A 1 96 ? -0.918 -4.393 4.221 1.00 89.06 96 ILE A CA 1
ATOM 754 C C . ILE A 1 96 ? -0.365 -3.322 3.285 1.00 89.06 96 ILE A C 1
ATOM 756 O O . ILE A 1 96 ? 0.239 -3.651 2.266 1.00 89.06 96 ILE A O 1
ATOM 760 N N . THR A 1 97 ? -0.504 -2.042 3.644 1.00 86.75 97 THR A N 1
ATOM 761 C CA . THR A 1 97 ? -0.016 -0.930 2.812 1.00 86.75 97 THR A CA 1
ATOM 762 C C . THR A 1 97 ? 1.500 -0.993 2.614 1.00 86.75 97 THR A C 1
ATOM 764 O O . THR A 1 97 ? 1.989 -0.744 1.510 1.00 86.75 97 THR A O 1
ATOM 767 N N . ALA A 1 98 ? 2.257 -1.342 3.656 1.00 89.69 98 ALA A N 1
ATOM 768 C CA . ALA A 1 98 ? 3.705 -1.503 3.581 1.00 89.69 98 ALA A CA 1
ATOM 769 C C . ALA A 1 98 ? 4.099 -2.635 2.620 1.00 89.69 98 ALA A C 1
ATOM 771 O O . ALA A 1 98 ? 4.963 -2.439 1.763 1.00 89.69 98 ALA A O 1
ATOM 772 N N . THR A 1 99 ? 3.417 -3.778 2.705 1.00 90.75 99 THR A N 1
ATOM 773 C CA . THR A 1 99 ? 3.613 -4.920 1.797 1.00 90.75 99 THR A CA 1
ATOM 774 C C . THR A 1 99 ? 3.301 -4.542 0.349 1.00 90.75 99 THR A C 1
ATOM 776 O O . THR A 1 99 ? 4.117 -4.752 -0.547 1.00 90.75 99 THR A O 1
ATOM 779 N N . ASP A 1 100 ? 2.160 -3.898 0.121 1.00 87.62 100 ASP A N 1
ATOM 780 C CA . ASP A 1 100 ? 1.727 -3.408 -1.189 1.00 87.62 100 ASP A CA 1
ATOM 781 C C . ASP A 1 100 ? 2.761 -2.429 -1.791 1.00 87.62 100 ASP A C 1
ATOM 783 O O . ASP A 1 100 ? 3.093 -2.491 -2.978 1.00 87.62 100 ASP A O 1
ATOM 787 N N . ASN A 1 101 ? 3.311 -1.529 -0.971 1.00 88.00 101 ASN A N 1
ATOM 788 C CA . ASN A 1 101 ? 4.349 -0.587 -1.390 1.00 88.00 101 ASN A CA 1
ATOM 789 C C . ASN A 1 101 ? 5.670 -1.284 -1.724 1.00 88.00 101 ASN A C 1
ATOM 791 O O . ASN A 1 101 ? 6.324 -0.892 -2.695 1.00 88.00 101 ASN A O 1
ATOM 795 N N . LYS A 1 102 ? 6.043 -2.314 -0.956 1.00 92.25 102 LYS A N 1
ATOM 796 C CA . LYS A 1 102 ? 7.220 -3.144 -1.225 1.00 92.25 102 LYS A CA 1
ATOM 797 C C . LYS A 1 102 ? 7.088 -3.854 -2.572 1.00 92.25 102 LYS A C 1
ATOM 799 O O . LYS A 1 102 ? 7.958 -3.678 -3.416 1.00 92.25 102 LYS A O 1
ATOM 804 N N . ILE A 1 103 ? 5.963 -4.526 -2.824 1.00 91.19 103 ILE A N 1
ATOM 805 C CA . ILE A 1 103 ? 5.695 -5.218 -4.098 1.00 91.19 103 ILE A CA 1
ATOM 806 C C . ILE A 1 103 ? 5.752 -4.237 -5.278 1.00 91.19 103 ILE A C 1
ATOM 808 O O . ILE A 1 103 ? 6.397 -4.502 -6.293 1.00 91.19 103 ILE A O 1
ATOM 812 N N . ARG A 1 104 ? 5.116 -3.063 -5.152 1.00 88.94 104 ARG A N 1
ATOM 813 C CA . ARG A 1 104 ? 5.166 -2.025 -6.198 1.00 88.94 104 ARG A CA 1
ATOM 814 C C . ARG A 1 104 ? 6.587 -1.513 -6.438 1.00 88.94 104 ARG A C 1
ATOM 816 O O . ARG A 1 104 ? 6.935 -1.211 -7.577 1.00 88.94 104 ARG A O 1
ATOM 823 N N . LYS A 1 105 ? 7.390 -1.370 -5.380 1.00 91.06 105 LYS A N 1
ATOM 824 C CA . LYS A 1 105 ? 8.790 -0.939 -5.473 1.00 91.06 105 LYS A CA 1
ATOM 825 C C . LYS A 1 105 ? 9.641 -1.990 -6.180 1.00 91.06 105 LYS A C 1
ATOM 827 O O . LYS A 1 105 ? 10.311 -1.634 -7.143 1.00 91.06 105 LYS A O 1
ATOM 832 N N . GLU A 1 106 ? 9.542 -3.250 -5.773 1.00 93.69 106 GLU A N 1
ATOM 833 C CA . GLU A 1 106 ? 10.253 -4.367 -6.406 1.00 93.69 106 GLU A CA 1
ATOM 834 C C . GLU A 1 106 ? 9.901 -4.477 -7.893 1.00 93.69 106 GLU A C 1
ATOM 836 O O . GLU A 1 106 ? 10.800 -4.521 -8.729 1.00 93.69 106 GLU A O 1
ATOM 841 N N . LYS A 1 107 ? 8.608 -4.399 -8.248 1.00 91.62 107 LYS A N 1
ATOM 842 C CA . LYS A 1 107 ? 8.165 -4.415 -9.653 1.00 91.62 107 LYS A CA 1
ATOM 843 C C . LYS A 1 107 ? 8.819 -3.305 -10.480 1.00 91.62 107 LYS A C 1
ATOM 845 O O . LYS A 1 107 ? 9.260 -3.564 -11.598 1.00 91.62 107 LYS A O 1
ATOM 850 N N . ARG A 1 108 ? 8.894 -2.080 -9.946 1.00 90.56 108 ARG A N 1
ATOM 851 C CA . ARG A 1 108 ? 9.572 -0.967 -10.631 1.00 90.56 108 ARG A CA 1
ATOM 852 C C . ARG A 1 108 ? 11.061 -1.235 -10.784 1.00 90.56 108 ARG A C 1
ATOM 854 O O . ARG A 1 108 ? 11.568 -1.113 -11.886 1.00 90.56 108 AR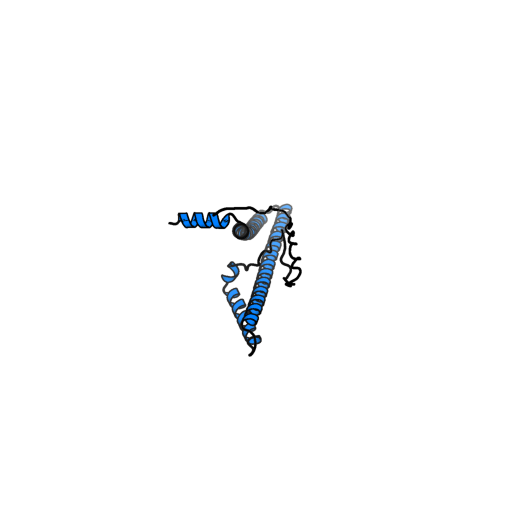G A O 1
ATOM 861 N N . GLU A 1 109 ? 11.740 -1.647 -9.718 1.00 93.25 109 GLU A N 1
ATOM 862 C CA . GLU A 1 109 ? 13.179 -1.932 -9.761 1.00 93.25 109 GLU A CA 1
ATOM 863 C C . GLU A 1 109 ? 13.518 -3.032 -10.771 1.00 93.25 109 GLU A C 1
ATOM 865 O O . GLU A 1 109 ? 14.494 -2.905 -11.508 1.00 93.25 109 GLU A O 1
ATOM 870 N N . THR A 1 110 ? 12.704 -4.089 -10.852 1.00 93.75 110 THR A N 1
ATOM 871 C CA . THR A 1 110 ? 12.859 -5.130 -11.875 1.00 93.75 110 THR A CA 1
ATOM 872 C C . THR A 1 110 ? 12.706 -4.559 -13.284 1.00 93.75 110 THR A C 1
ATOM 874 O O . THR A 1 110 ? 13.552 -4.827 -14.132 1.00 93.75 110 THR A O 1
ATOM 877 N N . MET A 1 111 ? 11.678 -3.744 -13.535 1.00 90.38 111 MET A N 1
ATOM 878 C CA . MET A 1 111 ? 11.447 -3.137 -14.854 1.00 90.38 111 MET A CA 1
ATOM 879 C C . MET A 1 111 ? 12.552 -2.146 -15.235 1.00 90.38 111 MET A C 1
ATOM 881 O O . MET A 1 111 ? 13.032 -2.164 -16.363 1.00 90.38 111 MET A O 1
ATOM 885 N N . THR A 1 112 ? 13.024 -1.328 -14.293 1.00 92.19 112 THR A N 1
ATOM 886 C CA . THR A 1 112 ? 14.149 -0.411 -14.522 1.00 92.19 112 THR A CA 1
ATOM 887 C C . THR A 1 112 ? 15.425 -1.173 -14.869 1.00 92.19 112 THR A C 1
ATOM 889 O O . THR A 1 112 ? 16.112 -0.796 -15.813 1.00 92.19 112 THR A O 1
ATOM 892 N N . LYS A 1 113 ? 15.727 -2.273 -14.165 1.00 94.12 113 LYS A N 1
ATOM 893 C CA . LYS A 1 113 ? 16.867 -3.139 -14.510 1.00 94.12 113 LYS A CA 1
ATOM 894 C C . LYS A 1 113 ? 16.726 -3.717 -15.917 1.00 94.12 113 LYS A C 1
ATOM 896 O O . LYS A 1 113 ? 17.665 -3.634 -16.694 1.00 94.12 113 LYS A O 1
ATOM 901 N N . GLN A 1 114 ? 15.539 -4.212 -16.272 1.00 91.81 114 GLN A N 1
ATOM 902 C CA . GLN A 1 114 ? 15.274 -4.730 -17.618 1.00 91.81 114 GLN A CA 1
ATOM 903 C C . GLN A 1 114 ? 15.487 -3.676 -18.709 1.00 91.81 114 GLN A C 1
ATOM 905 O O . GLN A 1 114 ? 16.040 -4.002 -19.757 1.00 91.81 114 GLN A O 1
ATOM 910 N N . VAL A 1 115 ? 15.076 -2.426 -18.476 1.00 92.00 115 VAL A N 1
ATOM 911 C CA . VAL A 1 115 ? 15.341 -1.318 -19.406 1.00 92.00 115 VAL A CA 1
ATOM 912 C C . VAL A 1 115 ? 16.847 -1.098 -19.548 1.00 92.00 115 VAL A C 1
ATOM 914 O O . VAL A 1 115 ? 17.342 -1.128 -20.669 1.00 92.00 115 VAL A O 1
ATOM 917 N N . LEU A 1 116 ? 17.587 -0.972 -18.442 1.00 92.69 116 LEU A N 1
ATOM 918 C CA . LEU A 1 116 ? 19.041 -0.760 -18.469 1.00 92.69 116 LEU A CA 1
ATOM 919 C C . LEU A 1 116 ? 19.789 -1.889 -19.196 1.00 92.69 116 LEU A C 1
ATOM 921 O O . LEU A 1 116 ? 20.676 -1.623 -20.010 1.00 92.69 116 LEU A O 1
ATOM 925 N N . ASP A 1 117 ? 19.403 -3.141 -18.951 1.00 92.06 117 ASP A N 1
ATOM 926 C CA . ASP A 1 117 ? 19.992 -4.304 -19.616 1.00 92.06 117 ASP A CA 1
ATOM 927 C C . ASP A 1 117 ? 19.714 -4.269 -21.129 1.00 92.06 117 ASP A C 1
ATOM 929 O O . ASP A 1 117 ? 20.618 -4.480 -21.942 1.00 92.06 117 ASP A O 1
ATOM 933 N N . LEU A 1 118 ? 18.478 -3.949 -21.533 1.00 89.75 118 LEU A N 1
ATOM 934 C CA . LEU A 1 118 ? 18.102 -3.824 -22.944 1.00 89.75 118 LEU A CA 1
ATOM 935 C C . LEU A 1 118 ? 18.801 -2.647 -23.636 1.00 89.75 118 LEU A C 1
ATOM 937 O O . LEU A 1 118 ? 19.197 -2.790 -24.794 1.00 89.75 118 LEU A O 1
ATOM 941 N N . GLU A 1 119 ? 18.999 -1.518 -22.951 1.00 90.56 119 GLU A N 1
ATOM 942 C CA . GLU A 1 119 ? 19.771 -0.384 -23.474 1.00 90.56 119 GLU A CA 1
ATOM 943 C C . GLU A 1 119 ? 21.219 -0.785 -23.736 1.00 90.56 119 GLU A C 1
ATOM 945 O O . GLU A 1 119 ? 21.773 -0.461 -24.789 1.00 90.56 119 GLU A O 1
ATOM 950 N N . GLN A 1 120 ? 21.828 -1.514 -22.801 1.00 90.62 120 GLN A N 1
ATOM 951 C CA . GLN A 1 120 ? 23.203 -1.972 -22.943 1.00 90.62 120 GLN A CA 1
ATOM 952 C C . GLN A 1 120 ? 23.345 -2.955 -24.107 1.00 90.62 120 GLN A C 1
ATOM 954 O O . GLN A 1 120 ? 24.232 -2.802 -24.949 1.00 90.62 120 GLN A O 1
ATOM 959 N N . ILE A 1 121 ? 22.432 -3.921 -24.216 1.00 87.44 121 ILE A N 1
ATOM 960 C CA . ILE A 1 121 ? 22.425 -4.877 -25.328 1.00 87.44 121 ILE A CA 1
ATOM 961 C C . ILE A 1 121 ? 22.199 -4.154 -26.665 1.00 87.44 121 ILE A C 1
ATOM 963 O O . ILE A 1 121 ? 22.849 -4.487 -27.662 1.00 87.44 121 ILE A O 1
ATOM 967 N N . HIS A 1 122 ? 21.310 -3.156 -26.707 1.00 88.06 122 HIS A N 1
ATOM 968 C CA . HIS A 1 122 ? 21.071 -2.362 -27.910 1.00 88.06 122 HIS A CA 1
ATOM 969 C C . HIS A 1 122 ? 22.323 -1.581 -28.334 1.00 88.06 122 HIS A C 1
ATOM 971 O O . HIS A 1 122 ? 22.684 -1.639 -29.510 1.00 88.06 122 HIS A O 1
ATOM 977 N N . LYS A 1 123 ? 23.035 -0.949 -27.387 1.00 85.56 123 LYS A N 1
ATOM 978 C CA . LYS A 1 123 ? 24.318 -0.263 -27.639 1.00 85.56 123 LYS A CA 1
ATOM 979 C C . LYS A 1 123 ? 25.379 -1.202 -28.221 1.00 85.56 123 LYS A C 1
ATOM 981 O O . LYS A 1 123 ? 26.136 -0.785 -29.089 1.00 85.56 123 LYS A O 1
ATOM 986 N N . CYS A 1 124 ? 25.429 -2.456 -27.768 1.00 84.06 124 CYS A N 1
ATOM 987 C CA . CYS A 1 124 ? 26.411 -3.436 -28.244 1.00 84.06 124 CYS A CA 1
ATOM 988 C C . CYS A 1 124 ? 26.037 -4.102 -29.580 1.00 84.06 124 CYS A C 1
ATOM 990 O O . CYS A 1 124 ? 26.930 -4.460 -30.341 1.00 84.06 124 CYS A O 1
ATOM 992 N N . THR A 1 125 ? 24.744 -4.303 -29.862 1.00 82.94 125 THR A N 1
ATOM 993 C CA . THR A 1 125 ? 24.288 -5.178 -30.967 1.00 82.94 125 THR A CA 1
ATOM 994 C C . THR A 1 125 ? 23.653 -4.411 -32.133 1.00 82.94 125 THR A C 1
ATOM 996 O O . THR A 1 125 ? 23.616 -4.921 -33.248 1.00 82.94 125 THR A O 1
ATOM 999 N N . GLY A 1 126 ? 23.086 -3.220 -31.900 1.00 74.50 126 GLY A N 1
ATOM 1000 C CA . GLY A 1 126 ? 22.422 -2.406 -32.932 1.00 74.50 126 GLY A CA 1
ATOM 1001 C C . GLY A 1 126 ? 21.172 -3.033 -33.577 1.00 74.50 126 GLY A C 1
ATOM 1002 O O . GLY A 1 126 ? 20.664 -2.518 -34.569 1.00 74.50 126 GLY A O 1
ATOM 1003 N N . ALA A 1 127 ? 20.657 -4.150 -33.048 1.00 77.94 127 ALA A N 1
ATOM 1004 C CA . ALA A 1 127 ? 19.589 -4.911 -33.693 1.00 77.94 127 ALA A CA 1
ATOM 1005 C C . ALA A 1 127 ? 18.189 -4.268 -33.511 1.00 77.94 127 ALA A C 1
ATOM 1007 O O . ALA A 1 127 ? 17.794 -3.948 -32.381 1.00 77.94 127 ALA A O 1
ATOM 1008 N N . PRO A 1 128 ? 17.366 -4.174 -34.577 1.00 74.81 128 PRO A N 1
ATOM 1009 C CA . PRO A 1 128 ? 16.055 -3.509 -34.539 1.00 74.81 128 PRO A CA 1
ATOM 1010 C C . PRO A 1 128 ? 14.989 -4.265 -33.722 1.00 74.81 128 PRO A C 1
ATOM 1012 O O . PRO A 1 12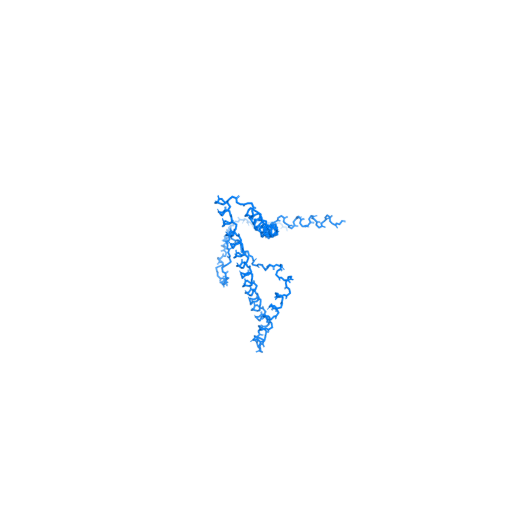8 ? 14.003 -3.679 -33.277 1.00 74.81 128 PRO A O 1
ATOM 1015 N N . GLY A 1 129 ? 15.168 -5.570 -33.481 1.00 80.50 129 GLY A N 1
ATOM 1016 C CA . GLY A 1 129 ? 14.283 -6.355 -32.607 1.00 80.50 129 GLY A CA 1
ATOM 1017 C C . GLY A 1 129 ? 14.421 -6.010 -31.118 1.00 80.50 129 GLY A C 1
ATOM 1018 O O . GLY A 1 129 ? 13.483 -6.207 -30.348 1.00 80.50 129 GLY A O 1
ATOM 1019 N N . ILE A 1 130 ? 15.573 -5.465 -30.719 1.00 84.12 130 ILE A N 1
ATOM 1020 C CA . ILE A 1 130 ? 15.882 -5.094 -29.331 1.00 84.12 130 ILE A CA 1
ATOM 1021 C C . ILE A 1 130 ? 15.301 -3.716 -29.021 1.00 84.12 130 ILE A C 1
ATOM 1023 O O . ILE A 1 130 ? 14.730 -3.532 -27.951 1.00 84.12 130 ILE A O 1
ATOM 1027 N N . TRP A 1 131 ? 15.325 -2.805 -30.000 1.00 83.69 131 TRP A N 1
ATOM 1028 C CA . TRP A 1 131 ? 14.674 -1.497 -29.906 1.00 83.69 131 TRP A CA 1
ATOM 1029 C C . TRP A 1 131 ? 13.178 -1.610 -29.586 1.00 83.69 131 TRP A C 1
ATOM 1031 O O . TRP A 1 131 ? 12.710 -1.010 -28.627 1.00 83.69 131 TRP A O 1
ATOM 1041 N N . ARG A 1 132 ? 12.431 -2.459 -30.307 1.00 88.25 132 ARG A N 1
ATOM 1042 C CA . ARG A 1 132 ? 10.991 -2.655 -30.036 1.00 88.25 132 ARG A CA 1
ATOM 1043 C C . ARG A 1 132 ? 10.711 -3.174 -28.623 1.00 88.25 132 ARG A C 1
ATOM 1045 O O . ARG A 1 132 ? 9.710 -2.812 -28.013 1.00 88.25 132 ARG A O 1
ATOM 1052 N N . ARG A 1 133 ? 11.587 -4.033 -28.094 1.00 87.81 133 ARG A N 1
ATOM 1053 C CA . ARG A 1 133 ? 11.473 -4.553 -26.721 1.00 87.81 133 ARG A CA 1
ATOM 1054 C C . ARG A 1 133 ? 11.805 -3.482 -25.686 1.00 87.81 133 ARG A C 1
ATOM 1056 O O . ARG A 1 133 ? 11.129 -3.421 -24.665 1.00 87.81 133 ARG A O 1
ATOM 1063 N N . LEU A 1 134 ? 12.811 -2.655 -25.964 1.00 89.75 134 LEU A N 1
ATOM 1064 C CA . LEU A 1 134 ? 13.166 -1.500 -25.147 1.00 89.75 134 LEU A CA 1
ATOM 1065 C C . LEU A 1 134 ? 11.998 -0.514 -25.075 1.00 89.75 134 LEU A C 1
ATOM 1067 O O . LEU A 1 134 ? 11.571 -0.158 -23.984 1.00 89.75 134 LEU A O 1
ATOM 1071 N N . GLU A 1 135 ? 11.443 -0.134 -26.224 1.00 90.31 135 GLU A N 1
ATOM 1072 C CA . GLU A 1 135 ? 10.309 0.784 -26.321 1.00 90.31 135 GLU A CA 1
ATOM 1073 C C . GLU A 1 135 ? 9.111 0.267 -25.514 1.00 90.31 135 GLU A C 1
ATOM 1075 O O . GLU A 1 135 ? 8.592 0.978 -24.657 1.00 90.31 135 GLU A O 1
ATOM 1080 N N . ALA A 1 136 ? 8.757 -1.014 -25.674 1.00 91.25 136 ALA A N 1
ATOM 1081 C CA . ALA A 1 136 ? 7.688 -1.641 -24.899 1.00 91.25 136 ALA A CA 1
ATOM 1082 C C . ALA A 1 136 ? 7.962 -1.664 -23.381 1.00 91.25 136 ALA A C 1
ATOM 1084 O O . ALA A 1 136 ? 7.032 -1.498 -22.587 1.00 91.25 136 ALA A O 1
ATOM 1085 N N . ALA A 1 137 ? 9.211 -1.883 -22.960 1.00 89.56 137 ALA A N 1
ATOM 1086 C CA . ALA A 1 137 ? 9.598 -1.859 -21.548 1.00 89.56 137 ALA A CA 1
ATOM 1087 C C . ALA A 1 137 ? 9.550 -0.433 -20.970 1.00 89.56 137 ALA A C 1
ATOM 1089 O O . ALA A 1 137 ? 9.034 -0.230 -19.869 1.00 89.56 137 ALA A O 1
ATOM 1090 N N . CYS A 1 138 ? 9.998 0.564 -21.735 1.00 89.75 138 CYS A N 1
ATOM 1091 C CA . CYS A 1 138 ? 9.905 1.976 -21.375 1.00 89.75 138 CYS A CA 1
ATOM 1092 C C . CYS A 1 138 ? 8.449 2.437 -21.251 1.00 89.75 138 CYS A C 1
ATOM 1094 O O . CYS A 1 138 ? 8.112 3.102 -20.274 1.00 89.75 138 CYS A O 1
ATOM 1096 N N . THR A 1 139 ? 7.561 2.044 -22.172 1.00 92.31 139 THR A N 1
ATOM 1097 C CA . THR A 1 139 ? 6.124 2.354 -22.069 1.00 92.31 139 THR A CA 1
ATOM 1098 C C . THR A 1 139 ? 5.507 1.743 -20.811 1.00 92.31 139 THR A C 1
ATOM 1100 O O . THR A 1 139 ? 4.742 2.408 -20.115 1.00 92.31 139 THR A O 1
ATOM 1103 N N . GLN A 1 140 ? 5.857 0.496 -20.478 1.00 90.50 140 GLN A N 1
ATOM 1104 C CA . GLN A 1 140 ? 5.377 -0.149 -19.252 1.00 90.50 140 GLN A CA 1
ATOM 1105 C C . GLN A 1 140 ? 5.870 0.565 -17.990 1.00 90.50 140 GLN A C 1
ATOM 1107 O O . GLN A 1 140 ? 5.089 0.763 -17.059 1.00 90.50 140 GLN A O 1
ATOM 1112 N N . LEU A 1 141 ? 7.140 0.977 -17.956 1.00 90.88 141 LEU A N 1
ATOM 1113 C CA . LEU A 1 141 ? 7.692 1.741 -16.838 1.00 90.88 141 LEU A CA 1
ATOM 1114 C C . LEU A 1 141 ? 7.015 3.115 -16.712 1.00 90.88 141 LEU A C 1
ATOM 1116 O O . LEU A 1 141 ? 6.583 3.477 -15.620 1.00 90.88 141 LEU A O 1
ATOM 1120 N N . ALA A 1 142 ? 6.825 3.818 -17.831 1.00 89.88 142 ALA A N 1
ATOM 1121 C CA . ALA A 1 142 ? 6.120 5.095 -17.875 1.00 89.88 142 ALA A CA 1
ATOM 1122 C C . ALA A 1 142 ? 4.670 4.974 -17.381 1.00 89.88 142 ALA A C 1
ATOM 1124 O O . ALA A 1 142 ? 4.205 5.844 -16.651 1.00 89.88 142 ALA A O 1
ATOM 1125 N N . GLY A 1 143 ? 3.975 3.877 -17.70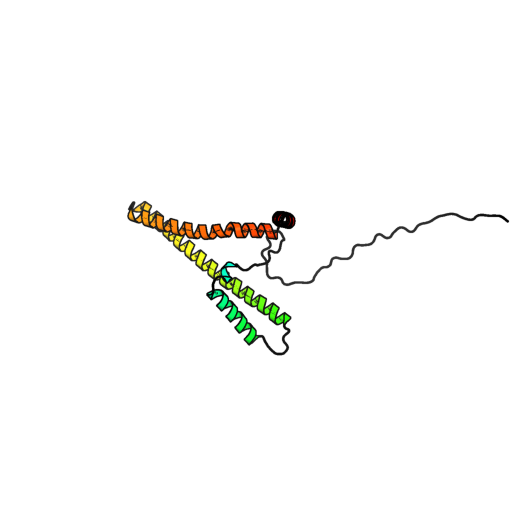0 1.00 89.31 143 GLY A N 1
ATOM 1126 C CA . GLY A 1 143 ? 2.646 3.589 -17.151 1.00 89.31 143 GLY A CA 1
ATOM 1127 C C . GLY A 1 143 ? 2.653 3.450 -15.623 1.00 89.31 143 GLY A C 1
ATOM 1128 O O . GLY A 1 143 ? 1.825 4.049 -14.944 1.00 89.31 143 GLY A O 1
ATOM 1129 N N . LEU A 1 144 ? 3.635 2.735 -15.059 1.00 86.44 144 LEU A N 1
ATOM 1130 C CA . LEU A 1 144 ? 3.778 2.598 -13.600 1.00 86.44 144 LEU A CA 1
ATOM 1131 C C . LEU A 1 144 ? 4.090 3.933 -12.900 1.00 86.44 144 LEU A C 1
ATOM 1133 O O . LEU A 1 144 ? 3.696 4.133 -11.745 1.00 86.44 144 LEU A O 1
ATOM 1137 N N . ASP A 1 145 ? 4.816 4.828 -13.568 1.00 84.12 145 ASP A N 1
ATOM 1138 C CA . ASP A 1 145 ? 5.119 6.164 -13.053 1.00 84.12 145 ASP A CA 1
ATOM 1139 C C . ASP A 1 145 ? 3.933 7.125 -13.200 1.00 84.12 145 ASP A C 1
ATOM 1141 O O . ASP A 1 145 ? 3.682 7.920 -12.288 1.00 84.12 145 ASP A O 1
ATOM 1145 N N . GLN A 1 146 ? 3.152 6.998 -14.276 1.00 83.62 146 GLN A N 1
ATOM 1146 C CA . GLN A 1 146 ? 1.916 7.749 -14.486 1.00 83.62 146 GLN A CA 1
ATOM 1147 C C . GLN A 1 146 ? 0.888 7.430 -13.400 1.00 83.62 146 GLN A C 1
ATOM 1149 O O . GLN A 1 146 ? 0.395 8.356 -12.753 1.00 83.62 146 GLN A O 1
ATOM 1154 N N . ASP A 1 147 ? 0.672 6.145 -13.093 1.00 79.38 147 ASP A N 1
ATOM 1155 C CA . ASP A 1 147 ? -0.192 5.723 -11.984 1.00 79.38 147 ASP A CA 1
ATOM 1156 C C . ASP A 1 147 ? 0.207 6.452 -10.692 1.00 79.38 147 ASP A C 1
ATOM 1158 O O . ASP A 1 147 ? -0.627 6.960 -9.949 1.00 79.38 147 ASP A O 1
ATOM 1162 N N . ARG A 1 148 ? 1.509 6.569 -10.408 1.00 74.81 148 ARG A N 1
ATOM 1163 C CA . ARG A 1 148 ? 2.013 7.258 -9.209 1.00 74.81 148 ARG A CA 1
ATOM 1164 C C . ARG A 1 148 ? 1.813 8.777 -9.263 1.00 74.81 148 ARG A C 1
ATOM 1166 O O . ARG A 1 148 ? 1.601 9.389 -8.198 1.00 74.81 148 ARG A O 1
ATOM 1173 N N . ALA A 1 149 ? 1.940 9.366 -10.450 1.00 74.12 149 ALA A N 1
ATOM 1174 C CA . ALA A 1 149 ? 1.748 10.786 -10.711 1.00 74.12 149 ALA A CA 1
ATOM 1175 C C . ALA A 1 149 ? 0.278 11.193 -10.544 1.00 74.12 149 ALA A C 1
ATOM 1177 O O . ALA A 1 149 ? 0.021 12.237 -9.947 1.00 74.12 149 ALA A O 1
ATOM 1178 N N . GLU A 1 150 ? -0.677 10.340 -10.919 1.00 73.81 150 GLU A N 1
ATOM 1179 C CA . GLU A 1 150 ? -2.117 10.565 -10.705 1.00 73.81 150 GLU A CA 1
ATOM 1180 C C . GLU A 1 150 ? -2.479 10.714 -9.219 1.00 73.81 150 GLU A C 1
ATOM 1182 O O . GLU A 1 150 ? -3.322 11.529 -8.840 1.00 73.81 150 GLU A O 1
ATOM 1187 N N . TYR A 1 151 ? -1.777 10.006 -8.329 1.00 67.50 151 TYR A N 1
ATOM 1188 C CA . TYR A 1 151 ? -1.966 10.165 -6.883 1.00 67.50 151 TYR A CA 1
ATOM 1189 C C . TYR A 1 151 ? -1.248 11.393 -6.293 1.00 67.50 151 TYR A C 1
ATOM 1191 O O . TYR A 1 151 ? -1.444 11.707 -5.115 1.00 67.50 151 TYR A O 1
ATOM 1199 N N . ALA A 1 152 ? -0.398 12.095 -7.049 1.00 70.06 152 ALA A N 1
ATOM 1200 C CA . ALA A 1 152 ? 0.296 13.297 -6.581 1.00 70.06 152 ALA A CA 1
ATOM 1201 C C . ALA A 1 152 ? -0.641 14.491 -6.301 1.00 70.06 152 ALA A C 1
ATOM 1203 O O . ALA A 1 152 ? -0.544 15.029 -5.195 1.00 70.06 152 ALA A O 1
ATOM 1204 N N . PRO A 1 153 ? -1.580 14.881 -7.188 1.00 67.44 153 PRO A N 1
ATOM 1205 C CA . PRO A 1 153 ? -2.531 15.954 -6.902 1.00 67.44 153 PRO A CA 1
ATOM 1206 C C . PRO A 1 153 ? -3.446 15.624 -5.720 1.00 67.44 153 PRO A C 1
ATOM 1208 O O . PRO A 1 153 ? -3.724 16.508 -4.918 1.00 67.44 153 PRO A O 1
ATOM 1211 N N . LEU A 1 154 ? -3.839 14.359 -5.524 1.00 66.69 154 LEU A N 1
ATOM 1212 C CA . LEU A 1 154 ? -4.611 13.937 -4.345 1.00 66.69 154 LEU A CA 1
ATOM 1213 C C . LEU A 1 154 ? -3.837 14.170 -3.036 1.00 66.69 154 LEU A C 1
ATOM 1215 O O . LEU A 1 154 ? -4.412 14.647 -2.056 1.00 66.69 154 LEU A O 1
ATOM 1219 N N . ARG A 1 155 ? -2.525 13.886 -3.027 1.00 65.00 155 ARG A N 1
ATOM 1220 C CA . ARG A 1 155 ? -1.633 14.176 -1.889 1.00 65.00 155 ARG A CA 1
ATOM 1221 C C . ARG A 1 155 ? -1.443 15.680 -1.675 1.00 65.00 155 ARG A C 1
ATOM 1223 O O . ARG A 1 155 ? -1.466 16.132 -0.533 1.00 65.00 155 ARG A O 1
ATOM 1230 N N . MET A 1 156 ? -1.272 16.448 -2.753 1.00 61.62 156 MET A N 1
ATOM 1231 C CA . MET A 1 156 ? -1.123 17.906 -2.682 1.00 61.62 156 MET A CA 1
ATOM 1232 C C . MET A 1 156 ? -2.393 18.556 -2.143 1.00 61.62 156 MET A C 1
ATOM 1234 O O . MET A 1 156 ? -2.324 19.258 -1.139 1.00 61.62 156 MET A O 1
ATOM 1238 N N . HIS A 1 157 ? -3.546 18.268 -2.758 1.00 61.84 157 HIS A N 1
ATOM 1239 C CA . HIS A 1 157 ? -4.861 18.737 -2.331 1.00 61.84 157 HIS A CA 1
ATOM 1240 C C . HIS A 1 157 ? -5.030 18.429 -0.844 1.00 61.84 157 HIS A C 1
ATOM 1242 O O . HIS A 1 157 ? -5.182 19.344 -0.050 1.00 61.84 157 HIS A O 1
ATOM 1248 N N . HIS A 1 158 ? -4.832 17.180 -0.421 1.00 60.84 158 HIS A N 1
ATOM 1249 C CA . HIS A 1 158 ? -4.894 16.806 0.995 1.00 60.84 158 HIS A CA 1
ATOM 1250 C C . HIS A 1 158 ? -4.017 17.674 1.917 1.00 60.84 158 HIS A C 1
ATOM 1252 O O . HIS A 1 158 ? -4.522 18.165 2.928 1.00 60.84 158 HIS A O 1
ATOM 1258 N N . SER A 1 159 ? -2.758 17.939 1.552 1.00 58.00 159 SER A N 1
ATOM 1259 C CA . SER A 1 159 ? -1.889 18.844 2.317 1.00 58.00 159 SER A CA 1
ATOM 1260 C C . SER A 1 159 ? -2.429 20.278 2.374 1.00 58.00 159 SER A C 1
ATOM 1262 O O . SER A 1 159 ? -2.307 20.928 3.412 1.00 58.00 159 SER A O 1
ATOM 1264 N N . PHE A 1 160 ? -3.050 20.768 1.297 1.00 56.12 160 PHE A N 1
ATOM 1265 C CA . PHE A 1 160 ? -3.704 22.077 1.279 1.00 56.12 160 PHE A CA 1
ATOM 1266 C C . PHE A 1 160 ? -4.920 22.135 2.224 1.00 56.12 160 PHE A C 1
ATOM 1268 O O . PHE A 1 160 ? -5.057 23.123 2.945 1.00 56.12 160 PHE A O 1
ATOM 1275 N N . TYR A 1 161 ? -5.779 21.104 2.280 1.00 56.88 161 TYR A N 1
ATOM 1276 C CA . TYR A 1 161 ? -6.970 21.108 3.164 1.00 56.88 161 TYR A CA 1
ATOM 1277 C C . TYR A 1 161 ? -6.627 20.990 4.642 1.00 56.88 161 TYR A C 1
ATOM 1279 O O . TYR A 1 161 ? -7.349 21.534 5.471 1.00 56.88 161 TYR A O 1
ATOM 1287 N N . VAL A 1 162 ? -5.550 20.285 4.982 1.00 56.09 162 VAL A N 1
ATOM 1288 C CA . VAL A 1 162 ? -5.177 20.060 6.384 1.00 56.09 162 VAL A CA 1
ATOM 1289 C C . VAL A 1 162 ? -4.451 21.270 6.988 1.00 56.09 162 VAL A C 1
ATOM 1291 O O . VAL A 1 162 ? -4.612 21.516 8.177 1.00 56.09 162 VAL A O 1
ATOM 1294 N N . GLY A 1 163 ? -3.711 22.054 6.192 1.00 60.91 163 GLY A N 1
ATOM 1295 C CA . GLY A 1 163 ? -2.892 23.171 6.696 1.00 60.91 163 GLY A CA 1
ATOM 1296 C C . GLY A 1 163 ? -3.442 24.591 6.475 1.00 60.91 163 GLY A C 1
ATOM 1297 O O . GLY A 1 163 ? -2.809 25.564 6.880 1.00 60.91 163 GLY A O 1
ATOM 1298 N N . GLY A 1 164 ? -4.577 24.776 5.790 1.00 55.69 164 GLY A N 1
ATOM 1299 C CA . GLY A 1 164 ? -4.975 26.099 5.286 1.00 55.69 164 GLY A CA 1
ATOM 1300 C C . GLY A 1 164 ? -6.046 26.843 6.095 1.00 55.69 164 GLY A C 1
ATOM 1301 O O . GLY A 1 164 ? -7.231 26.563 5.938 1.00 55.69 164 GLY A O 1
ATOM 1302 N N . LYS A 1 165 ? -5.690 27.933 6.799 1.00 53.53 165 LYS A N 1
ATOM 1303 C CA . LYS A 1 165 ? -6.668 28.919 7.340 1.00 53.53 165 LYS A CA 1
ATOM 1304 C C . LYS A 1 165 ? -7.553 29.576 6.259 1.00 53.53 165 LYS A C 1
ATOM 1306 O O . LYS A 1 165 ? -8.649 30.036 6.556 1.00 53.53 165 LYS A O 1
ATOM 1311 N N . ARG A 1 166 ? -7.108 29.598 4.994 1.00 54.22 166 ARG A N 1
ATOM 1312 C CA . ARG A 1 166 ? -7.875 30.109 3.835 1.00 54.22 166 ARG A CA 1
ATOM 1313 C C . ARG A 1 166 ? -8.963 29.140 3.331 1.00 54.22 166 ARG A C 1
ATOM 1315 O O . ARG A 1 166 ? -9.770 29.527 2.490 1.00 54.22 166 ARG A O 1
ATOM 1322 N N . MET A 1 167 ? -9.006 27.904 3.838 1.00 53.69 167 MET A N 1
ATOM 1323 C CA . MET A 1 167 ? -9.828 26.825 3.280 1.00 53.69 167 MET A CA 1
ATOM 1324 C C . MET A 1 167 ? -11.308 26.909 3.676 1.00 53.69 167 MET A C 1
ATOM 1326 O O . MET A 1 167 ? -12.168 26.715 2.823 1.00 53.69 167 MET A O 1
ATOM 1330 N N . CYS A 1 168 ? -11.629 27.282 4.922 1.00 55.88 168 CYS A N 1
ATOM 1331 C CA . CYS A 1 168 ? -13.022 27.508 5.338 1.00 55.88 168 CYS A CA 1
ATOM 1332 C C . CYS A 1 168 ? -13.683 28.630 4.525 1.00 55.88 168 CYS A C 1
ATOM 1334 O O . CYS A 1 168 ? -14.877 28.581 4.257 1.00 55.88 168 CYS A O 1
ATOM 1336 N N . TRP A 1 169 ? -12.890 29.614 4.098 1.00 55.94 169 TRP A N 1
ATOM 1337 C CA . TRP A 1 169 ? -13.364 30.771 3.346 1.00 55.94 169 TRP A CA 1
ATOM 1338 C C . TRP A 1 169 ? -13.667 30.431 1.881 1.00 55.94 169 TRP A C 1
ATOM 1340 O O . TRP A 1 169 ? -14.705 30.827 1.363 1.00 55.94 169 TRP A O 1
ATOM 1350 N N . LEU A 1 170 ? -12.807 29.648 1.219 1.00 56.81 170 LEU A N 1
ATOM 1351 C CA . LEU A 1 170 ? -13.035 29.215 -0.165 1.00 56.81 170 LEU A CA 1
ATOM 1352 C C . LEU A 1 170 ? -14.110 28.128 -0.273 1.00 56.81 170 LEU A C 1
ATOM 1354 O O . LEU A 1 170 ? -14.919 28.194 -1.190 1.00 56.81 170 LEU A O 1
ATOM 1358 N N . LEU A 1 171 ? -14.185 27.186 0.677 1.00 56.84 171 LEU A N 1
ATOM 1359 C CA . LEU A 1 171 ? -15.298 26.230 0.745 1.00 56.84 171 LEU A CA 1
ATOM 1360 C C . LEU A 1 171 ? -16.631 26.940 0.994 1.00 56.84 171 LEU A C 1
ATOM 1362 O O . LEU A 1 171 ? -17.599 26.640 0.304 1.00 56.84 171 LEU A O 1
ATOM 1366 N N . ALA A 1 172 ? -16.680 27.909 1.914 1.00 57.56 172 ALA A N 1
ATOM 1367 C CA . ALA A 1 172 ? -17.872 28.733 2.108 1.00 57.56 172 ALA A CA 1
ATOM 1368 C C . ALA A 1 172 ? -18.228 29.513 0.833 1.00 57.56 172 ALA A C 1
ATOM 1370 O O . ALA A 1 172 ? -19.384 29.517 0.433 1.00 57.56 172 ALA A O 1
ATOM 1371 N N . SER A 1 173 ? -17.244 30.100 0.146 1.00 58.31 173 SER A N 1
ATOM 1372 C CA . SER A 1 173 ? -17.465 30.838 -1.104 1.00 58.31 173 SER A CA 1
ATOM 1373 C C . SER A 1 173 ? -17.977 29.939 -2.243 1.00 58.31 173 SER A C 1
ATOM 1375 O O . SER A 1 173 ? -18.949 30.279 -2.912 1.00 58.31 173 SER A O 1
ATOM 1377 N N . CYS A 1 174 ? -17.400 28.746 -2.423 1.00 51.31 174 CYS A N 1
ATOM 1378 C CA . CYS A 1 174 ? -17.852 27.774 -3.423 1.00 51.31 174 CYS A CA 1
ATOM 1379 C C . CYS A 1 174 ? -19.236 27.190 -3.102 1.00 51.31 174 CYS A C 1
ATOM 1381 O O . CYS A 1 174 ? -20.017 26.956 -4.018 1.00 51.31 174 CYS A O 1
ATOM 1383 N N . LEU A 1 175 ? -19.561 26.975 -1.823 1.00 50.66 175 LEU A N 1
ATOM 1384 C CA . LEU A 1 175 ? -20.893 26.525 -1.405 1.00 50.66 175 LEU A CA 1
ATOM 1385 C C . LEU A 1 175 ? -21.944 27.637 -1.547 1.00 50.66 175 LEU A C 1
ATOM 1387 O O . LEU A 1 175 ? -23.078 27.350 -1.916 1.00 50.66 175 LEU A O 1
ATOM 1391 N N . CYS A 1 176 ? -21.568 28.900 -1.328 1.00 54.09 176 CYS A N 1
ATOM 1392 C CA . CYS A 1 176 ? -22.432 30.055 -1.585 1.00 54.09 176 CYS A CA 1
ATOM 1393 C C . CYS A 1 176 ? -22.689 30.296 -3.083 1.00 54.09 176 CYS A C 1
ATOM 1395 O O . CYS A 1 176 ? -23.718 30.869 -3.419 1.00 54.09 176 CYS A O 1
ATOM 1397 N N . ALA A 1 177 ? -21.796 29.854 -3.974 1.00 49.19 177 ALA A N 1
ATOM 1398 C CA . ALA A 1 177 ? -21.949 29.975 -5.428 1.00 49.19 177 ALA A CA 1
ATOM 1399 C C . ALA A 1 177 ? -22.823 28.872 -6.069 1.00 49.19 177 ALA A C 1
ATOM 1401 O O . ALA A 1 177 ? -23.077 28.914 -7.270 1.00 49.19 177 ALA A O 1
ATOM 1402 N N . LEU A 1 178 ? -23.265 27.880 -5.289 1.00 47.44 178 LEU A N 1
ATOM 1403 C CA . LEU A 1 178 ? -24.142 26.779 -5.720 1.00 47.44 178 LEU A CA 1
ATOM 1404 C C . LEU A 1 178 ? -25.620 27.002 -5.337 1.00 47.44 178 LEU A C 1
ATOM 1406 O O . LEU A 1 178 ? -26.407 26.055 -5.333 1.00 47.44 178 LEU A O 1
ATOM 1410 N N . ARG A 1 179 ? -25.992 28.240 -5.003 1.00 40.00 179 ARG A N 1
ATOM 1411 C CA . ARG A 1 179 ? -27.356 28.675 -4.684 1.00 40.00 179 ARG A CA 1
ATOM 1412 C C . ARG A 1 179 ? -27.788 29.774 -5.645 1.00 40.00 179 ARG A C 1
ATOM 1414 O O . ARG A 1 179 ? -28.998 29.797 -5.954 1.00 40.00 179 ARG A O 1
#

Mean predicted aligned error: 16.33 Å

Secondary structure (DSSP, 8-state):
-------------PPP-PPPPP--------------SSS--------GGGGG-HHHHHHHHHHHHHHHHHH--TT--HHHHHHHHHHHHHHHHHHHHHHHHHHHHHHHHHHHHHHHHHHHHHHHH--HHHHHHHHHHHHHHHHHHHHHHHHHHHHHHHHHHHH-TTHHHHHHHHHHTT-

Organism: Pleurodeles waltl (NCBI:txid8319)